Protein AF-A0A7X7E4D8-F1 (afdb_monomer_lite)

Secondary structure (DSSP, 8-state):
--------------------------EEEEEEPPSEE-SSS-EEEEEEEEE-TT-EEEE-TT-EEEEPTT-EEEESSEEEEE-BTTB-EEEEETT-TTT-TT-SS---TTSEEEEEE-TT-TT-EEESEEEESEEEEEEES-S--EEEEEEEES-SSEEEEETTEEEP--TTSEEEEE-------------------------------SHHHHHHHHHHHHHHHHHHHHHHHHHHHHHHHHIIIIIHHHHHHHHHHHS--SS-TTSS-HHHHHHHHHHHHHHHHHHHHHHHHHHHHHHHHHHTT--

pLDDT: mean 81.08, std 22.24, range [25.39, 98.69]

Foldseek 3Di:
DDDDDPDDDDDPPPPPVPPVPPPQDAAEDDEEDDQEAEQPHEHEDPAEYEPDQPHHHEYDFQHEYAYAAAYEYEYQAAYHDAYDPVGAYEDEHNQDCVNVVPRLWHAAACRYAEYEAEQNHAAHEHERYEQENHCEHYAYAHLRYWYWQYAYARHRPADYHYNNRGDDDDHGGGDTHHDDPDDDDDDDDDDDDDDDDDDDDDDDDDDDPPVVVVVVVVVVLVVLQVQLVCQQVVLLVQLVCLVPPQQVVLVVVLVVVVDDDPPCNDPDDPVNNVVSVVSNVVSVVSSVVSNVSNVRSVVSNVVSRND

Sequence (307 aa):
MRLRILCLVFFNIVVLATTGSTQHNFIELSGDLPSILTAESPYLVVGDIYVSPGSITTIEPGAVLLFTEFTGLHIQGTLYARGTPDKNIYFTSQYDPNVNPFSPVAPAPFDWNGIDVYDGAVGTEFLNCGIRYSVYGIRSQTEHIKIVSSIFSNNGRSDFNIKDVKREVEPDTPFSYNYSQNSVTSSLNTAPVVDSLKHSRSPELGKLNSSAEQNKRFKGVQILRYSGLLLGVGSGAFSIVTLTKAYKPAAEEFEKLSELDEVEMRTYSSQDWIDSRDRRNKALAKTLIGAASTVLGFASFSISFAF

Structure (mmCIF, N/CA/C/O backbone):
data_AF-A0A7X7E4D8-F1
#
_entry.id   AF-A0A7X7E4D8-F1
#
loop_
_atom_site.group_PDB
_atom_site.id
_atom_site.type_symbol
_atom_site.label_atom_id
_atom_site.label_alt_id
_atom_site.label_comp_id
_atom_site.label_asym_id
_atom_site.label_entity_id
_atom_site.label_seq_id
_atom_site.pdbx_PDB_ins_code
_atom_site.Cartn_x
_atom_site.Cartn_y
_atom_site.Cartn_z
_atom_site.occupancy
_atom_site.B_iso_or_equiv
_atom_site.auth_seq_id
_atom_site.auth_comp_id
_atom_site.auth_asym_id
_atom_site.auth_atom_id
_atom_site.pdbx_PDB_model_num
ATOM 1 N N . MET A 1 1 ? 42.957 32.421 59.800 1.00 42.78 1 MET A N 1
ATOM 2 C CA . MET A 1 1 ? 42.803 33.742 59.158 1.00 42.78 1 MET A CA 1
ATOM 3 C C . MET A 1 1 ? 42.386 33.522 57.711 1.00 42.78 1 MET A C 1
ATOM 5 O O . MET A 1 1 ? 43.232 33.200 56.899 1.00 42.78 1 MET A O 1
ATOM 9 N N . ARG A 1 2 ? 41.073 33.660 57.465 1.00 40.44 2 ARG A N 1
ATOM 10 C CA . ARG A 1 2 ? 40.430 34.161 56.232 1.00 40.44 2 ARG A CA 1
ATOM 11 C C . ARG A 1 2 ? 40.709 33.358 54.948 1.00 40.44 2 ARG A C 1
ATOM 13 O O . ARG A 1 2 ? 41.759 33.487 54.347 1.00 40.44 2 ARG A O 1
ATOM 20 N N . LEU A 1 3 ? 39.796 32.493 54.499 1.00 44.94 3 LEU A N 1
ATOM 21 C CA . LEU A 1 3 ? 38.536 32.875 53.831 1.00 44.94 3 LEU A CA 1
ATOM 22 C C . LEU A 1 3 ? 38.748 34.081 52.904 1.00 44.94 3 LEU A C 1
ATOM 24 O O . LEU A 1 3 ? 38.643 35.210 53.379 1.00 44.94 3 LEU A O 1
ATOM 28 N N . ARG A 1 4 ? 39.076 33.816 51.628 1.00 48.72 4 ARG A N 1
ATOM 29 C CA . ARG A 1 4 ? 38.836 34.654 50.430 1.00 48.72 4 ARG A CA 1
ATOM 30 C C . ARG A 1 4 ? 39.666 34.140 49.242 1.00 48.72 4 ARG A C 1
ATOM 32 O O . ARG A 1 4 ? 40.677 34.742 48.930 1.00 48.72 4 ARG A O 1
ATOM 39 N N . ILE A 1 5 ? 39.222 33.072 48.575 1.00 51.38 5 ILE A N 1
ATOM 40 C CA . ILE A 1 5 ? 39.186 33.009 47.097 1.00 51.38 5 ILE A CA 1
ATOM 41 C C . ILE A 1 5 ? 37.897 32.258 46.740 1.00 51.38 5 ILE A C 1
ATOM 43 O O . ILE A 1 5 ? 37.865 31.065 46.467 1.00 51.38 5 ILE A O 1
ATOM 47 N N . LEU A 1 6 ? 36.800 32.993 46.894 1.00 48.47 6 LEU A N 1
ATOM 48 C CA . LEU A 1 6 ? 35.494 32.729 46.318 1.00 48.47 6 LEU A CA 1
ATOM 49 C C . LEU A 1 6 ? 35.539 33.360 44.921 1.00 48.47 6 LEU A C 1
ATOM 51 O O . LEU A 1 6 ? 35.547 34.583 44.850 1.00 48.47 6 LEU A O 1
ATOM 55 N N . CYS A 1 7 ? 35.678 32.557 43.865 1.00 45.03 7 CYS A N 1
ATOM 56 C CA . CYS A 1 7 ? 35.286 32.843 42.474 1.00 45.03 7 CYS A CA 1
ATOM 57 C C . CYS A 1 7 ? 35.825 31.724 41.570 1.00 45.03 7 CYS A C 1
ATOM 59 O O . CYS A 1 7 ? 37.002 31.399 41.675 1.00 45.03 7 CYS A O 1
ATOM 61 N N . LEU A 1 8 ? 34.979 31.208 40.667 1.00 41.03 8 LEU A N 1
ATOM 62 C CA . LEU A 1 8 ? 35.121 30.009 39.813 1.00 41.03 8 LEU A CA 1
ATOM 63 C C . LEU A 1 8 ? 34.607 28.722 40.495 1.00 41.03 8 LEU A C 1
ATOM 65 O O . LEU A 1 8 ? 35.369 27.809 40.776 1.00 41.03 8 LEU A O 1
ATOM 69 N N . VAL A 1 9 ? 33.339 28.572 40.899 1.00 48.62 9 VAL A N 1
ATOM 70 C CA . VAL A 1 9 ? 32.100 28.751 40.111 1.00 48.62 9 VAL A CA 1
ATOM 71 C C . VAL A 1 9 ? 32.308 28.416 38.638 1.00 48.62 9 VAL A C 1
ATOM 73 O O . VAL A 1 9 ? 32.539 29.298 37.830 1.00 48.62 9 VAL A O 1
ATOM 76 N N . PHE A 1 10 ? 32.305 27.122 38.350 1.00 44.91 10 PHE A N 1
ATOM 77 C CA . PHE A 1 10 ? 31.749 26.431 37.181 1.00 44.91 10 PHE A CA 1
ATOM 78 C C . PHE A 1 10 ? 32.257 24.997 37.374 1.00 44.91 10 PHE A C 1
ATOM 80 O O . PHE A 1 10 ? 33.286 24.575 36.858 1.00 44.91 10 PHE A O 1
ATOM 87 N N . PHE A 1 11 ? 31.697 24.264 38.341 1.00 47.66 11 PHE A N 1
ATOM 88 C CA . PHE A 1 11 ? 30.580 23.384 38.000 1.00 47.66 11 PHE A CA 1
ATOM 89 C C . PHE A 1 11 ? 30.829 22.823 36.598 1.00 47.66 11 PHE A C 1
ATOM 91 O O . PHE A 1 11 ? 30.194 23.222 35.627 1.00 47.66 11 PHE A O 1
ATOM 98 N N . ASN A 1 12 ? 31.843 21.957 36.502 1.00 38.28 12 ASN A N 1
ATOM 99 C CA . ASN A 1 12 ? 32.038 21.049 35.380 1.00 38.28 12 ASN A CA 1
ATOM 100 C C . ASN A 1 12 ? 30.896 20.025 35.432 1.00 38.28 12 ASN A C 1
ATOM 102 O O . ASN A 1 12 ? 31.086 18.828 35.616 1.00 38.28 12 ASN A O 1
ATOM 106 N N . ILE A 1 13 ? 29.673 20.534 35.303 1.00 53.50 13 ILE A N 1
ATOM 107 C CA . ILE A 1 13 ? 28.608 19.821 34.653 1.00 53.50 13 ILE A CA 1
ATOM 108 C C . ILE A 1 13 ? 29.036 19.780 33.191 1.00 53.50 13 ILE A C 1
ATOM 110 O O . ILE A 1 13 ? 28.759 20.654 32.375 1.00 53.50 13 ILE A O 1
ATOM 114 N N . VAL A 1 14 ? 29.772 18.724 32.873 1.00 47.75 14 VAL A N 1
ATOM 115 C CA . VAL A 1 14 ? 29.598 18.082 31.585 1.00 47.75 14 VAL A CA 1
ATOM 116 C C . VAL A 1 14 ? 28.184 17.499 31.657 1.00 47.75 14 VAL A C 1
ATOM 118 O O . VAL A 1 14 ? 27.996 16.349 32.045 1.00 47.75 14 VAL A O 1
ATOM 121 N N . VAL A 1 15 ? 27.162 18.313 31.341 1.00 48.31 15 VAL A N 1
ATOM 122 C CA . VAL A 1 15 ? 25.945 17.760 30.738 1.00 48.31 15 VAL A CA 1
ATOM 123 C C . VAL A 1 15 ? 26.449 17.264 29.394 1.00 48.31 15 VAL A C 1
ATOM 125 O O . VAL A 1 15 ? 26.434 17.979 28.395 1.00 48.31 15 VAL A O 1
ATOM 128 N N . LEU A 1 16 ? 26.968 16.037 29.381 1.00 45.25 16 LEU A N 1
ATOM 129 C CA . LEU A 1 16 ? 26.847 15.236 28.190 1.00 45.25 16 LEU A CA 1
ATOM 130 C C . LEU A 1 16 ? 25.341 15.094 28.067 1.00 45.25 16 LEU A C 1
ATOM 132 O O . LEU A 1 16 ? 24.710 14.397 28.861 1.00 45.25 16 LEU A O 1
ATOM 136 N N . ALA A 1 17 ? 24.758 15.887 27.173 1.00 44.34 17 ALA A N 1
ATOM 137 C CA . ALA A 1 17 ? 23.413 15.655 26.723 1.00 44.34 17 ALA A CA 1
ATOM 138 C C . ALA A 1 17 ? 23.461 14.244 26.148 1.00 44.34 17 ALA A C 1
ATOM 140 O O . ALA A 1 17 ? 23.833 14.034 24.997 1.00 44.34 17 ALA A O 1
ATOM 141 N N . THR A 1 18 ? 23.140 13.257 26.982 1.00 42.78 18 THR A N 1
ATOM 142 C CA . THR A 1 18 ? 22.506 12.054 26.503 1.00 42.78 18 THR A CA 1
ATOM 143 C C . THR A 1 18 ? 21.246 12.592 25.852 1.00 42.78 18 THR A C 1
ATOM 145 O O . THR A 1 18 ? 20.223 12.799 26.505 1.00 42.78 18 THR A O 1
ATOM 148 N N . THR A 1 19 ? 21.336 12.905 24.560 1.00 47.88 19 THR A N 1
ATOM 149 C CA . THR A 1 19 ? 20.222 12.659 23.670 1.00 47.88 19 THR A CA 1
ATOM 150 C C . THR A 1 19 ? 19.895 11.205 23.949 1.00 47.88 19 THR A C 1
ATOM 152 O O . THR A 1 19 ? 20.538 10.297 23.422 1.00 47.88 19 THR A O 1
ATOM 155 N N . GLY A 1 20 ? 18.985 10.968 24.895 1.00 41.12 20 GLY A N 1
ATOM 156 C CA . GLY A 1 20 ? 18.231 9.745 24.862 1.00 41.12 20 GLY A CA 1
ATOM 157 C C . GLY A 1 20 ? 17.643 9.795 23.472 1.00 41.12 20 GLY A C 1
ATOM 158 O O . GLY A 1 20 ? 16.802 10.646 23.193 1.00 41.12 20 GLY A O 1
ATOM 159 N N . SER A 1 21 ? 18.178 8.990 22.558 1.00 44.50 21 SER A N 1
ATOM 160 C CA . SER A 1 21 ? 17.371 8.567 21.438 1.00 44.50 21 SER A CA 1
ATOM 161 C C . SER A 1 21 ? 16.124 8.034 22.123 1.00 44.50 21 SER A C 1
ATOM 163 O O . SER A 1 21 ? 16.209 7.033 22.840 1.00 44.50 21 SER A O 1
ATOM 165 N N . THR A 1 22 ? 15.011 8.758 22.041 1.00 46.19 22 THR A N 1
ATOM 166 C CA . THR A 1 22 ? 13.708 8.163 22.277 1.00 46.19 22 THR A CA 1
ATOM 167 C C . THR A 1 22 ? 13.656 7.027 21.278 1.00 46.19 22 THR A C 1
ATOM 169 O O . THR A 1 22 ? 13.413 7.253 20.096 1.00 46.19 22 THR A O 1
ATOM 172 N N . GLN A 1 23 ? 14.057 5.831 21.720 1.00 48.78 23 GLN A N 1
ATOM 173 C CA . GLN A 1 23 ? 13.969 4.635 20.917 1.00 48.78 23 GLN A CA 1
ATOM 174 C C . GLN A 1 23 ? 12.473 4.460 20.742 1.00 48.78 23 GLN A C 1
ATOM 176 O O . GLN A 1 23 ? 11.758 4.110 21.679 1.00 48.78 23 GLN A O 1
ATOM 181 N N . HIS A 1 24 ? 11.989 4.879 19.583 1.00 62.25 24 HIS A N 1
ATOM 182 C CA . HIS A 1 24 ? 10.599 4.742 19.244 1.00 62.25 24 HIS A CA 1
ATOM 183 C C . HIS A 1 24 ? 10.384 3.250 19.045 1.00 62.25 24 HIS A C 1
ATOM 185 O O . HIS A 1 24 ? 10.808 2.679 18.042 1.00 62.25 24 HIS A O 1
ATOM 191 N N . ASN A 1 25 ? 9.891 2.603 20.095 1.00 82.38 25 ASN A N 1
ATOM 192 C CA . ASN A 1 25 ? 9.762 1.165 20.104 1.00 82.38 25 ASN A CA 1
ATOM 193 C C . ASN A 1 25 ? 8.529 0.826 19.275 1.00 82.38 25 ASN A C 1
ATOM 195 O O . ASN A 1 25 ? 7.401 1.076 19.697 1.00 82.38 25 ASN A O 1
ATOM 199 N N . PHE A 1 26 ? 8.761 0.336 18.066 1.00 90.12 26 PHE A N 1
ATOM 200 C CA . PHE A 1 26 ? 7.697 -0.207 17.245 1.00 90.12 26 PHE A CA 1
ATOM 201 C C . PHE A 1 26 ? 7.382 -1.621 17.712 1.00 90.12 26 PHE A C 1
ATOM 203 O O . PHE A 1 26 ? 8.280 -2.376 18.088 1.00 90.12 26 PHE A O 1
ATOM 210 N N . ILE A 1 27 ? 6.108 -1.991 17.653 1.00 95.00 27 ILE A N 1
ATOM 211 C CA . ILE A 1 27 ? 5.716 -3.392 17.784 1.00 95.00 27 ILE A CA 1
ATOM 212 C C . ILE A 1 27 ? 5.730 -3.987 16.378 1.00 95.00 27 ILE A C 1
ATOM 214 O O . ILE A 1 27 ? 4.945 -3.573 15.524 1.00 95.00 27 ILE A O 1
ATOM 218 N N . GLU A 1 28 ? 6.639 -4.924 16.125 1.00 96.31 28 GLU A N 1
ATOM 219 C CA . GLU A 1 28 ? 6.714 -5.594 14.828 1.00 96.31 28 GLU A CA 1
ATOM 220 C C . GLU A 1 28 ? 5.517 -6.532 14.626 1.00 96.31 28 GLU A C 1
ATOM 222 O O . GLU A 1 28 ? 5.161 -7.307 15.516 1.00 96.31 28 GLU A O 1
ATOM 227 N N . LEU A 1 29 ? 4.900 -6.463 13.446 1.00 97.25 29 LEU A N 1
ATOM 228 C CA . LEU A 1 29 ? 3.812 -7.342 13.027 1.00 97.25 29 LEU A CA 1
ATOM 229 C C . LEU A 1 29 ? 4.190 -8.098 11.752 1.00 97.25 29 LEU A C 1
ATOM 231 O O . LEU A 1 29 ? 4.725 -7.528 10.800 1.00 97.25 29 LEU A O 1
ATOM 235 N N . SER A 1 30 ? 3.858 -9.385 11.737 1.00 97.75 30 SER A N 1
ATOM 236 C CA . SER A 1 30 ? 3.902 -10.260 10.568 1.00 97.75 30 SER A CA 1
ATOM 237 C C . SER A 1 30 ? 3.033 -11.490 10.842 1.00 97.75 30 SER A C 1
ATOM 239 O O . SER A 1 30 ? 2.938 -11.933 11.987 1.00 97.75 30 SER A O 1
ATOM 241 N N . GLY A 1 31 ? 2.404 -12.049 9.808 1.00 97.94 31 GLY A N 1
ATOM 242 C CA . GLY A 1 31 ? 1.533 -13.214 9.937 1.00 97.94 31 GLY A CA 1
ATOM 243 C C . GLY A 1 31 ? 0.140 -12.858 10.458 1.00 97.94 31 GLY A C 1
ATOM 244 O O . GLY A 1 31 ? -0.403 -11.797 10.151 1.00 97.94 31 GLY A O 1
ATOM 245 N N . ASP A 1 32 ? -0.476 -13.766 11.208 1.00 98.00 32 ASP A N 1
ATOM 246 C CA . ASP A 1 32 ? -1.840 -13.571 11.697 1.00 98.00 32 ASP A CA 1
ATOM 247 C C . ASP A 1 32 ? -1.931 -12.437 12.724 1.00 98.00 32 ASP A C 1
ATOM 249 O O . ASP A 1 32 ? -1.190 -12.388 13.708 1.00 98.00 32 ASP A O 1
ATOM 253 N N . LEU A 1 33 ? -2.884 -11.531 12.510 1.00 97.62 33 LEU A N 1
ATOM 254 C CA . LEU A 1 33 ? -3.156 -10.442 13.433 1.00 97.62 33 LEU A CA 1
ATOM 255 C C . LEU A 1 33 ? -3.823 -10.951 14.718 1.00 97.62 33 LEU A C 1
ATOM 257 O O . LEU A 1 33 ? -4.682 -11.838 14.672 1.00 97.62 33 LEU A O 1
ATOM 261 N N . PRO A 1 34 ? -3.507 -10.339 15.874 1.00 96.69 34 PRO A N 1
ATOM 262 C CA . PRO A 1 34 ? -4.240 -10.591 17.104 1.00 96.69 34 PRO A CA 1
ATOM 263 C C . PRO A 1 34 ? -5.688 -10.088 16.995 1.00 96.69 34 PRO A C 1
ATOM 265 O O . PRO A 1 34 ? -6.056 -9.327 16.096 1.00 96.69 34 PRO A O 1
ATOM 268 N N . SER A 1 35 ? -6.529 -10.470 17.958 1.00 97.19 35 SER A N 1
ATOM 269 C CA . SER A 1 35 ? -7.925 -10.016 17.997 1.00 97.19 35 SER A CA 1
ATOM 270 C C . SER A 1 35 ? -8.071 -8.510 18.237 1.00 97.19 35 SER A C 1
ATOM 272 O O . SER A 1 35 ? -9.089 -7.934 17.857 1.00 97.19 35 SER A O 1
ATOM 274 N N . ILE A 1 36 ? -7.087 -7.868 18.875 1.00 97.19 36 ILE A N 1
ATOM 275 C CA . ILE A 1 36 ? -7.109 -6.437 19.199 1.00 97.19 36 ILE A CA 1
ATOM 276 C C . ILE A 1 36 ? -5.733 -5.827 18.913 1.00 97.19 36 ILE A C 1
ATOM 278 O O . ILE A 1 36 ? -4.718 -6.368 19.350 1.00 97.19 36 ILE A O 1
ATOM 282 N N . LEU A 1 37 ? -5.720 -4.692 18.213 1.00 97.00 37 LEU A N 1
ATOM 283 C CA . LEU A 1 37 ? -4.571 -3.795 18.073 1.00 97.00 37 LEU A CA 1
ATOM 284 C C . LEU A 1 37 ? -4.897 -2.469 18.768 1.00 97.00 37 LEU A C 1
ATOM 286 O O . LEU A 1 37 ? -5.902 -1.833 18.441 1.00 97.00 37 LEU A O 1
ATOM 290 N N . THR A 1 38 ? -4.064 -2.075 19.728 1.00 96.38 38 THR A N 1
ATOM 291 C CA . THR A 1 38 ? -4.267 -0.893 20.574 1.00 96.38 38 THR A CA 1
ATOM 292 C C . THR A 1 38 ? -3.572 0.339 19.995 1.00 96.38 38 THR A C 1
ATOM 294 O O . THR A 1 38 ? -2.752 0.250 19.087 1.00 96.38 38 THR A O 1
ATOM 297 N N . ALA A 1 39 ? -3.884 1.522 20.521 1.00 94.50 39 ALA A N 1
ATOM 298 C CA . ALA A 1 39 ? -3.215 2.770 20.135 1.00 94.50 39 ALA A CA 1
ATOM 299 C C . ALA A 1 39 ? -2.016 3.134 21.042 1.00 94.50 39 ALA A C 1
ATOM 301 O O . ALA A 1 39 ? -1.575 4.283 21.046 1.00 94.50 39 ALA A O 1
ATOM 302 N N . GLU A 1 40 ? -1.511 2.191 21.848 1.00 91.44 40 GLU A N 1
ATOM 303 C CA . GLU A 1 40 ? -0.434 2.449 22.821 1.00 91.44 40 GLU A CA 1
ATOM 304 C C . GLU A 1 40 ? 0.930 2.655 22.161 1.00 91.44 40 GLU A C 1
ATOM 306 O O . GLU A 1 40 ? 1.779 3.385 22.675 1.00 91.44 40 GLU A O 1
ATOM 311 N N . SER A 1 41 ? 1.169 1.987 21.036 1.00 92.38 41 SER A N 1
ATOM 312 C CA . SER A 1 41 ? 2.410 2.091 20.277 1.00 92.38 41 SER A CA 1
ATOM 313 C C . SER A 1 41 ? 2.136 1.852 18.793 1.00 92.38 41 SER A C 1
ATOM 315 O O . SER A 1 41 ? 1.228 1.094 18.451 1.00 92.38 41 SER A O 1
ATOM 317 N N . PRO A 1 42 ? 2.897 2.494 17.897 1.00 94.81 42 PRO A N 1
ATOM 318 C CA . PRO A 1 42 ? 2.779 2.248 16.471 1.00 94.81 42 PRO A CA 1
ATOM 319 C C . PRO A 1 42 ? 3.320 0.865 16.116 1.00 94.81 42 PRO A C 1
ATOM 321 O O . PRO A 1 42 ? 4.324 0.398 16.664 1.00 94.81 42 PRO A O 1
ATOM 324 N N . TYR A 1 43 ? 2.661 0.233 15.155 1.00 97.31 43 TYR A N 1
ATOM 325 C CA . TYR A 1 43 ? 3.020 -1.083 14.658 1.00 97.31 43 TYR A CA 1
ATOM 326 C C . TYR A 1 43 ? 3.868 -0.959 13.398 1.00 97.31 43 TYR A C 1
ATOM 328 O O . TYR A 1 43 ? 3.473 -0.259 12.467 1.00 97.31 43 TYR A O 1
ATOM 336 N N . LEU A 1 44 ? 5.003 -1.654 13.355 1.00 97.31 44 LEU A N 1
ATOM 337 C CA . LEU A 1 44 ? 5.823 -1.782 12.153 1.00 97.31 44 LEU A CA 1
ATOM 338 C C . LEU A 1 44 ? 5.519 -3.125 11.490 1.00 97.31 44 LEU A C 1
ATOM 340 O O . LEU A 1 44 ? 5.826 -4.184 12.026 1.00 97.31 44 LEU A O 1
ATOM 344 N N . VAL A 1 45 ? 4.893 -3.088 10.325 1.00 98.25 45 VAL A N 1
ATOM 345 C CA . VAL A 1 45 ? 4.531 -4.273 9.554 1.00 98.25 45 VAL A CA 1
ATOM 346 C C . VAL A 1 45 ? 5.724 -4.654 8.684 1.00 98.25 45 VAL A C 1
ATOM 348 O O . VAL A 1 45 ? 5.962 -4.020 7.661 1.00 98.25 45 VAL A O 1
ATOM 351 N N . VAL A 1 46 ? 6.484 -5.658 9.127 1.00 97.62 46 VAL A N 1
ATOM 352 C CA . VAL A 1 46 ? 7.743 -6.119 8.498 1.00 97.62 46 VAL A CA 1
ATOM 353 C C . VAL A 1 46 ? 7.544 -7.293 7.532 1.00 97.62 46 VAL A C 1
ATOM 355 O O . VAL A 1 46 ? 8.463 -7.699 6.825 1.00 97.62 46 VAL A O 1
ATOM 358 N N . GLY A 1 47 ? 6.337 -7.849 7.503 1.00 97.44 47 GLY A N 1
ATOM 359 C CA . GLY A 1 47 ? 5.892 -8.872 6.566 1.00 97.44 47 GLY A CA 1
ATOM 360 C C . GLY A 1 47 ? 4.379 -8.793 6.407 1.00 97.44 47 GLY A C 1
ATOM 361 O O . GLY A 1 47 ? 3.718 -8.095 7.173 1.00 97.44 47 GLY A O 1
ATOM 362 N N . ASP A 1 48 ? 3.822 -9.518 5.441 1.00 98.31 48 ASP A N 1
ATOM 363 C CA . ASP A 1 48 ? 2.373 -9.527 5.237 1.00 98.31 48 ASP A CA 1
ATOM 364 C C . ASP A 1 48 ? 1.624 -9.922 6.513 1.00 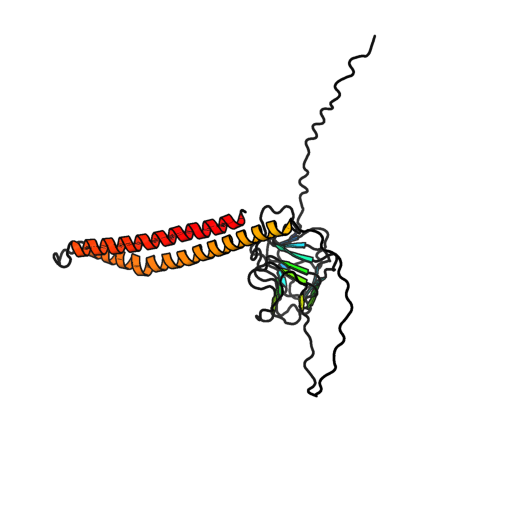98.31 48 ASP A C 1
ATOM 366 O O . ASP A 1 48 ? 2.038 -10.831 7.243 1.00 98.31 48 ASP A O 1
ATOM 370 N N . ILE A 1 49 ? 0.516 -9.228 6.764 1.00 98.62 49 ILE A N 1
ATOM 371 C CA . ILE A 1 49 ? -0.352 -9.454 7.919 1.00 98.62 49 ILE A CA 1
ATOM 372 C C . ILE A 1 49 ? -1.736 -9.916 7.482 1.00 98.62 49 ILE A C 1
ATOM 374 O O . ILE A 1 49 ? -2.272 -9.463 6.467 1.00 98.62 49 ILE A O 1
ATOM 378 N N . TYR A 1 50 ? -2.326 -10.811 8.271 1.00 98.31 50 TYR A N 1
ATOM 379 C CA . TYR A 1 50 ? -3.525 -11.545 7.890 1.00 98.31 50 TYR A CA 1
ATOM 380 C C . TYR A 1 50 ? -4.606 -11.438 8.962 1.00 98.31 50 TYR A C 1
ATOM 382 O O . TYR A 1 50 ? -4.375 -11.728 10.132 1.00 98.31 50 TYR A O 1
ATOM 390 N N . VAL A 1 51 ? -5.825 -11.082 8.563 1.00 98.06 51 VAL A N 1
ATOM 391 C CA . VAL A 1 51 ? -7.019 -11.404 9.353 1.00 98.06 51 VAL A CA 1
ATOM 392 C C . VAL A 1 51 ? -7.512 -12.747 8.848 1.00 98.06 51 VAL A C 1
ATOM 394 O O . VAL A 1 51 ? -8.203 -12.808 7.830 1.00 98.06 51 VAL A O 1
ATOM 397 N N . SER A 1 52 ? -7.100 -13.815 9.527 1.00 96.50 52 SER A N 1
ATOM 398 C CA . SER A 1 52 ? -7.388 -15.193 9.124 1.00 96.50 52 SER A CA 1
ATOM 399 C C . SER A 1 52 ? -8.896 -15.496 9.014 1.00 96.50 52 SER A C 1
ATOM 401 O O . SER A 1 52 ? -9.709 -14.852 9.687 1.00 96.50 52 SER A O 1
ATOM 403 N N . PRO A 1 53 ? -9.307 -16.481 8.191 1.00 95.56 53 PRO A N 1
ATOM 404 C CA . PRO A 1 53 ? -10.711 -16.858 8.041 1.00 95.56 53 PRO A CA 1
ATOM 405 C C . PRO A 1 53 ? -11.358 -17.228 9.383 1.00 95.56 53 PRO A C 1
ATOM 407 O O . PRO A 1 53 ? -10.808 -18.008 10.155 1.00 95.56 53 PRO A O 1
ATOM 410 N N . GLY A 1 54 ? -12.544 -16.680 9.658 1.00 92.88 54 GLY A N 1
ATOM 411 C CA . GLY A 1 54 ? -13.270 -16.904 10.917 1.00 92.88 54 GLY A CA 1
ATOM 412 C C . GLY A 1 54 ? -12.742 -16.111 12.120 1.00 92.88 54 GLY A C 1
ATOM 413 O O . GLY A 1 54 ? -13.412 -16.072 13.152 1.00 92.88 54 GLY A O 1
ATOM 414 N N . SER A 1 55 ? -11.596 -15.441 11.989 1.00 95.69 55 SER A N 1
ATOM 415 C CA . SER A 1 55 ? -11.072 -14.532 13.007 1.00 95.69 55 SER A CA 1
ATOM 416 C C . SER A 1 55 ? -11.695 -13.145 12.885 1.00 95.69 55 SER A C 1
ATOM 418 O O . SER A 1 55 ? -12.075 -12.691 11.802 1.00 95.69 55 SER A O 1
ATOM 420 N N . ILE A 1 56 ? -11.765 -12.454 14.021 1.00 97.62 56 ILE A N 1
ATOM 421 C CA . ILE A 1 56 ? -12.176 -11.056 14.104 1.00 97.62 56 ILE A CA 1
ATOM 422 C C . ILE A 1 56 ? -11.020 -10.265 14.704 1.00 97.62 56 ILE A C 1
ATOM 424 O O . ILE A 1 56 ? -10.576 -10.569 15.813 1.00 97.62 56 ILE A O 1
ATOM 428 N N . THR A 1 57 ? -10.580 -9.230 13.995 1.00 98.25 57 THR A N 1
ATOM 429 C CA . THR A 1 57 ? -9.577 -8.279 14.482 1.00 98.25 57 THR A CA 1
ATOM 430 C C . THR A 1 57 ? -10.216 -6.906 14.629 1.00 98.25 57 THR A C 1
ATOM 432 O O . THR A 1 57 ? -10.878 -6.412 13.719 1.00 98.25 57 THR A O 1
ATOM 435 N N . THR A 1 58 ? -10.021 -6.272 15.781 1.00 98.38 58 THR A N 1
ATOM 436 C CA . THR A 1 58 ? -10.440 -4.893 16.040 1.00 98.38 58 THR A CA 1
ATOM 437 C C . THR A 1 58 ? -9.213 -4.007 16.178 1.00 98.38 58 THR A C 1
ATOM 439 O O . THR A 1 58 ? -8.307 -4.318 16.943 1.00 98.38 58 THR A O 1
ATOM 442 N N . ILE A 1 59 ? -9.197 -2.893 15.455 1.00 98.38 59 ILE A N 1
ATOM 443 C CA . ILE A 1 59 ? -8.156 -1.873 15.559 1.00 98.38 59 ILE A CA 1
ATOM 444 C C . ILE A 1 59 ? -8.759 -0.670 16.271 1.00 98.38 59 ILE A C 1
ATOM 446 O O . ILE A 1 59 ? -9.779 -0.123 15.836 1.00 98.38 59 ILE A O 1
ATOM 450 N N . GLU A 1 60 ? -8.152 -0.299 17.392 1.00 97.94 60 GLU A N 1
ATOM 451 C CA . GLU A 1 60 ? -8.628 0.783 18.242 1.00 97.94 60 GLU A CA 1
ATOM 452 C C . GLU A 1 60 ? -8.381 2.172 17.625 1.00 97.94 60 GLU A C 1
ATOM 454 O O . GLU A 1 60 ? -7.431 2.362 16.858 1.00 97.94 60 GLU A O 1
ATOM 459 N N . PRO A 1 61 ? -9.209 3.179 17.972 1.00 98.19 61 PRO A N 1
ATOM 460 C CA . PRO A 1 61 ? -9.015 4.545 17.503 1.00 98.19 61 PRO A CA 1
ATOM 461 C C . PRO A 1 61 ? -7.623 5.093 17.831 1.00 98.19 61 PRO A C 1
ATOM 463 O O . PRO A 1 61 ? -7.202 5.093 18.988 1.00 98.19 61 PRO A O 1
ATOM 466 N N . GLY A 1 62 ? -6.949 5.651 16.824 1.00 97.00 62 GLY A N 1
ATOM 467 C CA . GLY A 1 62 ? -5.613 6.236 16.963 1.00 97.00 62 GLY A CA 1
ATOM 468 C C . GLY A 1 62 ? -4.459 5.261 16.732 1.00 97.00 62 GLY A C 1
ATOM 469 O O . GLY A 1 62 ? -3.308 5.688 16.795 1.00 97.00 62 GLY A O 1
ATOM 470 N N . ALA A 1 63 ? -4.732 3.984 16.454 1.00 97.69 63 ALA A N 1
ATOM 471 C CA . ALA A 1 63 ? -3.688 3.043 16.071 1.00 97.69 63 ALA A CA 1
ATOM 472 C C . ALA A 1 63 ? -3.022 3.450 14.743 1.00 97.69 63 ALA A C 1
ATOM 474 O O . ALA A 1 63 ? -3.664 3.973 13.824 1.00 97.69 63 ALA A O 1
ATOM 475 N N . VAL A 1 64 ? -1.724 3.174 14.641 1.00 97.62 64 VAL A N 1
ATOM 476 C CA . VAL A 1 64 ? -0.902 3.480 13.467 1.00 97.62 64 VAL A CA 1
ATOM 477 C C . VAL A 1 64 ? -0.200 2.207 13.022 1.00 97.62 64 VAL A C 1
ATOM 479 O O . VAL A 1 64 ? 0.541 1.608 13.799 1.00 97.62 64 VAL A O 1
ATOM 482 N N . LEU A 1 65 ? -0.429 1.811 11.774 1.00 98.31 65 LEU A N 1
ATOM 483 C CA . LEU A 1 65 ? 0.241 0.698 11.117 1.00 98.31 65 LEU A CA 1
ATOM 484 C C . LEU A 1 65 ? 1.151 1.257 10.021 1.00 98.31 65 LEU A C 1
ATOM 486 O O . LEU A 1 65 ? 0.690 1.897 9.072 1.00 98.31 65 LEU A O 1
ATOM 490 N N . LEU A 1 66 ? 2.447 1.019 10.194 1.00 97.81 66 LEU A N 1
ATOM 491 C CA . LEU A 1 66 ? 3.533 1.461 9.334 1.00 97.81 66 LEU A CA 1
ATOM 492 C C . LEU A 1 66 ? 4.030 0.278 8.512 1.00 97.81 66 LEU A C 1
ATOM 494 O O . LEU A 1 66 ? 4.626 -0.642 9.059 1.00 97.81 66 LEU A O 1
ATOM 498 N N . PHE A 1 67 ? 3.789 0.297 7.210 1.00 98.38 67 PHE A N 1
ATOM 499 C CA . PHE A 1 67 ? 4.144 -0.799 6.317 1.00 98.38 67 PHE A CA 1
ATOM 500 C C . PHE A 1 67 ? 5.545 -0.612 5.739 1.00 98.38 67 PHE A C 1
ATOM 502 O O . PHE A 1 67 ? 5.884 0.474 5.257 1.00 98.38 67 PHE A O 1
ATOM 509 N N . THR A 1 68 ? 6.358 -1.670 5.790 1.00 97.38 68 THR A N 1
ATOM 510 C CA . THR A 1 68 ? 7.620 -1.730 5.047 1.00 97.38 68 THR A CA 1
ATOM 511 C C . THR A 1 68 ?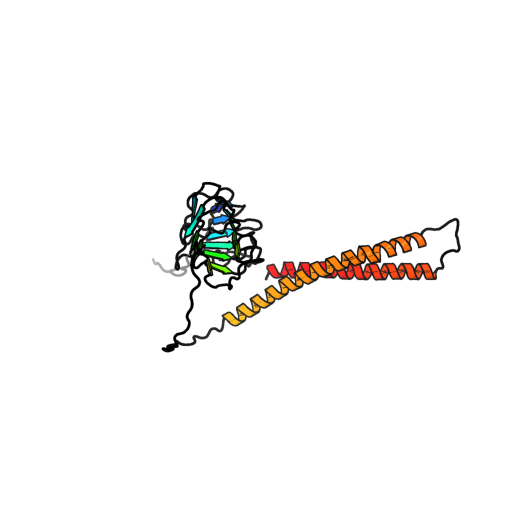 7.374 -2.099 3.585 1.00 97.38 68 THR A C 1
ATOM 513 O O . THR A 1 68 ? 6.281 -2.515 3.191 1.00 97.38 68 THR A O 1
ATOM 516 N N . GLU A 1 69 ? 8.419 -1.988 2.772 1.00 95.00 69 GLU A N 1
ATOM 517 C CA . GLU A 1 69 ? 8.391 -2.375 1.363 1.00 95.00 69 GLU A CA 1
ATOM 518 C C . GLU A 1 69 ? 7.886 -3.811 1.176 1.00 95.00 69 GLU A C 1
ATOM 520 O O . GLU A 1 69 ? 8.186 -4.699 1.975 1.00 95.00 69 GLU A O 1
ATOM 525 N N . PHE A 1 70 ? 7.127 -4.033 0.101 1.00 94.31 70 PHE A N 1
ATOM 526 C CA . PHE A 1 70 ? 6.576 -5.339 -0.283 1.00 94.31 70 PHE A CA 1
ATOM 527 C C . PHE A 1 70 ? 5.629 -5.997 0.732 1.00 94.31 70 PHE A C 1
ATOM 529 O O . PHE A 1 70 ? 5.312 -7.171 0.559 1.00 94.31 70 PHE A O 1
ATOM 536 N N . THR A 1 71 ? 5.127 -5.261 1.726 1.00 98.38 71 THR A N 1
ATOM 537 C CA . THR A 1 71 ? 4.140 -5.770 2.695 1.00 98.38 71 THR A CA 1
ATOM 538 C C . THR A 1 71 ? 2.723 -5.297 2.387 1.00 98.38 71 THR A C 1
ATOM 540 O O . THR A 1 71 ? 2.518 -4.250 1.768 1.00 98.38 71 THR A O 1
ATOM 543 N N . GLY A 1 72 ? 1.724 -6.063 2.816 1.00 98.12 72 GLY A N 1
ATOM 544 C CA . GLY A 1 72 ? 0.310 -5.719 2.702 1.00 98.12 72 GLY A CA 1
ATOM 545 C C . GLY A 1 72 ? -0.549 -6.285 3.830 1.00 98.12 72 GLY A C 1
ATOM 546 O O . GLY A 1 72 ? -0.095 -7.051 4.682 1.00 98.12 72 GLY A O 1
ATOM 547 N N . LEU A 1 73 ? -1.820 -5.881 3.828 1.00 98.69 73 LEU A N 1
ATOM 548 C CA . LEU A 1 73 ? -2.841 -6.385 4.744 1.00 98.69 73 LEU A CA 1
ATOM 549 C C . LEU A 1 73 ? -3.854 -7.237 3.981 1.00 98.69 73 LEU A C 1
ATOM 551 O O . LEU A 1 73 ? -4.563 -6.739 3.108 1.00 98.69 73 LEU A O 1
ATOM 555 N N . HIS A 1 74 ? -3.956 -8.506 4.358 1.00 98.44 74 HIS A N 1
ATOM 556 C CA . HIS A 1 74 ? -4.854 -9.485 3.760 1.00 98.44 74 HIS A CA 1
ATOM 557 C C . HIS A 1 74 ? -5.997 -9.826 4.716 1.00 98.44 74 HIS A C 1
ATOM 559 O O . HIS A 1 74 ? -5.797 -10.410 5.778 1.00 98.44 74 HIS A O 1
ATOM 565 N N . ILE A 1 75 ? -7.223 -9.480 4.340 1.00 98.50 75 ILE A N 1
ATOM 566 C CA . ILE A 1 75 ? -8.400 -9.637 5.196 1.00 98.50 75 ILE A CA 1
ATOM 567 C C . ILE A 1 75 ? -9.264 -10.760 4.635 1.00 98.50 75 ILE A C 1
ATOM 569 O O . ILE A 1 75 ? -9.912 -10.592 3.603 1.00 98.50 75 ILE A O 1
ATOM 573 N N . GLN A 1 76 ? -9.249 -11.911 5.307 1.00 96.81 76 GLN A N 1
ATOM 574 C CA . GLN A 1 76 ? -10.026 -13.104 4.955 1.00 96.81 76 GLN A CA 1
ATOM 575 C C . GLN A 1 76 ? -11.144 -13.399 5.974 1.00 96.81 76 GLN A C 1
ATOM 577 O O . GLN A 1 76 ? -12.141 -14.024 5.617 1.00 96.81 76 GLN A O 1
ATOM 582 N N . GLY A 1 77 ? -10.985 -12.946 7.223 1.00 96.00 77 GLY A N 1
ATOM 583 C CA . GLY A 1 77 ? -12.019 -12.861 8.260 1.00 96.00 77 GLY A CA 1
ATOM 584 C C . GLY A 1 77 ? -12.645 -11.465 8.343 1.00 96.00 77 GLY A C 1
ATOM 585 O O . GLY A 1 77 ? -12.775 -10.782 7.333 1.00 96.00 77 GLY A O 1
ATOM 586 N N . THR A 1 78 ? -13.015 -11.000 9.537 1.00 97.25 78 THR A N 1
ATOM 587 C CA . THR A 1 78 ? -13.662 -9.685 9.712 1.00 97.25 78 THR A CA 1
ATOM 588 C C . THR A 1 78 ? -12.728 -8.691 10.398 1.00 97.25 78 THR A C 1
ATOM 590 O O . THR A 1 78 ? -12.236 -8.944 11.498 1.00 97.25 78 THR A O 1
ATOM 593 N N . LEU A 1 79 ? -12.513 -7.530 9.772 1.00 98.31 79 LEU A N 1
ATOM 594 C CA . LEU A 1 79 ? -11.743 -6.431 10.357 1.00 98.31 79 LEU A CA 1
ATOM 595 C C . LEU A 1 79 ? -12.658 -5.277 10.783 1.00 98.31 79 LEU A C 1
ATOM 597 O O . LEU A 1 79 ? -13.437 -4.765 9.982 1.00 98.31 79 LEU A O 1
ATOM 601 N N . TYR A 1 80 ? -12.498 -4.813 12.019 1.00 98.31 80 TYR A N 1
ATOM 602 C CA . TYR A 1 80 ? -13.131 -3.599 12.528 1.00 98.31 80 TYR A CA 1
ATOM 603 C C . TYR A 1 80 ? -12.080 -2.524 12.806 1.00 98.31 80 TYR A C 1
ATOM 605 O O . TYR A 1 80 ? -11.563 -2.432 13.919 1.00 98.31 80 TYR A O 1
ATOM 613 N N . ALA A 1 81 ? -11.791 -1.682 11.816 1.00 98.19 81 ALA A N 1
ATOM 614 C CA . ALA A 1 81 ? -10.955 -0.498 11.985 1.00 98.19 81 ALA A CA 1
ATOM 615 C C . ALA A 1 81 ? -11.849 0.713 12.273 1.00 98.19 81 ALA A C 1
ATOM 617 O O . ALA A 1 81 ? -12.363 1.361 11.362 1.00 98.19 81 ALA A O 1
ATOM 618 N N . ARG A 1 82 ? -12.087 0.989 13.560 1.00 96.69 82 ARG A N 1
ATOM 619 C CA . ARG A 1 82 ? -13.053 2.004 14.003 1.00 96.69 82 ARG A CA 1
ATOM 620 C C . ARG A 1 82 ? -12.353 3.193 14.644 1.00 96.69 82 ARG A C 1
ATOM 622 O O . ARG A 1 82 ? -12.266 3.276 15.863 1.00 96.69 82 ARG A O 1
ATOM 629 N N . GLY A 1 83 ? -11.857 4.104 13.814 1.00 96.12 83 GLY A N 1
ATOM 630 C CA . GLY A 1 83 ? -11.333 5.393 14.249 1.00 96.12 83 GLY A CA 1
ATOM 631 C C . GLY A 1 83 ? -12.435 6.349 14.703 1.00 96.12 83 GLY A C 1
ATOM 632 O O . GLY A 1 83 ? -13.630 6.091 14.546 1.00 96.12 83 GLY A O 1
ATOM 633 N N . THR A 1 84 ? -12.026 7.494 15.237 1.00 95.69 84 THR A N 1
ATOM 634 C CA . THR A 1 84 ? -12.912 8.632 15.520 1.00 95.69 84 THR A CA 1
ATOM 635 C C . THR A 1 84 ? -12.388 9.881 14.811 1.00 95.69 84 THR A C 1
ATOM 637 O O . THR A 1 84 ? -11.217 9.900 14.444 1.00 95.69 84 THR A O 1
ATOM 640 N N . PRO A 1 85 ? -13.195 10.948 14.644 1.00 92.69 85 PRO A N 1
ATOM 641 C CA . PRO A 1 85 ? -12.727 12.197 14.032 1.00 92.69 85 PRO A CA 1
ATOM 642 C C . PRO A 1 85 ? -11.472 12.796 14.687 1.00 92.69 85 PRO A C 1
ATOM 644 O O . PRO A 1 85 ? -10.662 13.409 13.998 1.00 92.69 85 PRO A O 1
ATOM 647 N N . ASP A 1 86 ? -11.298 12.586 15.996 1.00 94.38 86 ASP A N 1
ATOM 648 C CA . ASP A 1 86 ? -10.136 13.068 16.756 1.00 94.38 86 ASP A CA 1
ATOM 649 C C . ASP A 1 86 ? -8.969 12.067 16.771 1.00 94.38 86 ASP A C 1
ATOM 651 O O . ASP A 1 86 ? -7.827 12.437 17.042 1.00 94.38 86 ASP A O 1
ATOM 655 N N . LYS A 1 87 ? -9.249 10.783 16.522 1.00 96.31 87 LYS A N 1
ATOM 656 C CA . LYS A 1 87 ? -8.286 9.678 16.573 1.00 96.31 87 LYS A CA 1
ATOM 657 C C . LYS A 1 87 ? -8.483 8.761 15.372 1.00 96.31 87 LYS A C 1
ATOM 659 O O . LYS A 1 87 ? -9.013 7.650 15.485 1.00 96.31 87 LYS A O 1
ATOM 664 N N . ASN A 1 88 ? -8.055 9.253 14.216 1.00 96.62 88 ASN A N 1
ATOM 665 C CA . ASN A 1 88 ? -8.042 8.462 12.993 1.00 96.62 88 ASN A CA 1
ATOM 666 C C . ASN A 1 88 ? -7.092 7.265 13.135 1.00 96.62 88 ASN A C 1
ATOM 668 O O . ASN A 1 88 ? -6.066 7.354 13.809 1.00 96.62 88 ASN A O 1
ATOM 672 N N . ILE A 1 89 ? -7.424 6.163 12.468 1.00 98.38 89 ILE A N 1
ATOM 673 C CA . ILE A 1 89 ? -6.521 5.013 12.312 1.00 98.38 89 ILE A CA 1
ATOM 674 C C . ILE A 1 89 ? -5.723 5.211 11.028 1.00 98.38 89 ILE A C 1
ATOM 676 O O . ILE A 1 89 ? -6.312 5.536 9.997 1.00 98.38 89 ILE A O 1
ATOM 680 N N . TYR A 1 90 ? -4.409 5.002 11.060 1.00 98.00 90 TYR A N 1
ATOM 681 C CA . TYR A 1 90 ? -3.555 5.185 9.885 1.00 98.00 90 TYR A CA 1
ATOM 682 C C . TYR A 1 90 ? -2.971 3.862 9.392 1.00 98.00 90 TYR A C 1
ATOM 684 O O . TYR A 1 90 ? -2.327 3.148 10.153 1.00 98.00 90 TYR A O 1
ATOM 692 N N . PHE A 1 91 ? -3.159 3.586 8.101 1.00 98.50 91 PHE A N 1
ATOM 693 C CA . PHE A 1 91 ? -2.454 2.555 7.340 1.00 98.50 91 PHE A CA 1
ATOM 694 C C . PHE A 1 91 ? -1.579 3.271 6.314 1.00 98.50 91 PHE A C 1
ATOM 696 O O . PHE A 1 91 ? -2.089 3.888 5.371 1.00 98.50 91 PHE A O 1
ATOM 703 N N . THR A 1 92 ? -0.270 3.284 6.541 1.00 98.12 92 THR A N 1
ATOM 704 C CA . THR A 1 92 ? 0.627 4.166 5.789 1.00 98.12 92 THR A CA 1
ATOM 705 C C . THR A 1 92 ? 2.038 3.600 5.690 1.00 98.12 92 THR A C 1
ATOM 707 O O . THR A 1 92 ? 2.380 2.621 6.348 1.00 98.12 92 THR A O 1
ATOM 710 N N . SER A 1 93 ? 2.863 4.219 4.851 1.00 97.81 93 SER A N 1
ATOM 711 C CA . SER A 1 93 ? 4.280 3.882 4.709 1.00 97.81 93 SER A CA 1
ATOM 712 C C . SER A 1 93 ? 5.031 4.088 6.025 1.00 97.81 93 SER A C 1
ATOM 714 O O . SER A 1 93 ? 4.789 5.068 6.737 1.00 97.81 93 SER A O 1
ATOM 716 N N . GLN A 1 94 ? 6.017 3.232 6.310 1.00 95.88 94 GLN A N 1
ATOM 717 C CA . GLN A 1 94 ? 6.983 3.467 7.389 1.00 95.88 94 GLN A CA 1
ATOM 718 C C . GLN A 1 94 ? 7.718 4.808 7.270 1.00 95.88 94 GLN A C 1
ATOM 720 O O . GLN A 1 94 ? 8.259 5.303 8.259 1.00 95.88 94 GLN A O 1
ATOM 725 N N . TYR A 1 95 ? 7.706 5.411 6.081 1.00 95.81 95 TYR A N 1
ATOM 726 C CA . TYR A 1 95 ? 8.349 6.682 5.803 1.00 95.81 95 TYR A CA 1
ATOM 727 C C . TYR A 1 95 ? 7.438 7.909 5.985 1.00 95.81 95 TYR A C 1
ATOM 729 O O . TYR A 1 95 ? 7.901 9.026 5.775 1.00 95.81 95 TYR A O 1
ATOM 737 N N . A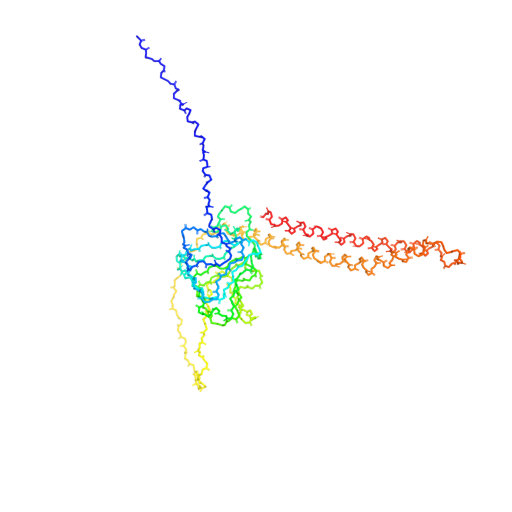SP A 1 96 ? 6.161 7.751 6.370 1.00 95.19 96 ASP A N 1
ATOM 738 C CA . ASP A 1 96 ? 5.212 8.870 6.505 1.00 95.19 96 ASP A CA 1
ATOM 739 C C . ASP A 1 96 ? 5.579 9.810 7.674 1.00 95.19 96 ASP A C 1
ATOM 741 O O . ASP A 1 96 ? 5.383 9.444 8.838 1.00 95.19 96 ASP A O 1
ATOM 745 N N . PRO A 1 97 ? 6.030 11.055 7.414 1.00 92.00 97 PRO A N 1
ATOM 746 C CA . PRO A 1 97 ? 6.506 11.961 8.455 1.00 92.00 97 PRO A CA 1
ATOM 747 C C . PRO A 1 97 ? 5.384 12.479 9.362 1.00 92.00 97 PRO A C 1
ATOM 749 O O . PRO A 1 97 ? 5.673 13.014 10.431 1.00 92.00 97 PRO A O 1
ATOM 752 N N . ASN A 1 98 ? 4.111 12.339 8.965 1.00 91.00 98 ASN A N 1
ATOM 753 C CA . ASN A 1 98 ? 2.980 12.785 9.784 1.00 91.00 98 ASN A CA 1
ATOM 754 C C . ASN A 1 98 ? 2.763 11.897 11.013 1.00 91.00 98 ASN A C 1
ATOM 756 O O . ASN A 1 98 ? 2.236 12.367 12.018 1.00 91.00 98 ASN A O 1
ATOM 760 N N . VAL A 1 99 ? 3.139 10.619 10.918 1.00 91.38 99 VAL A N 1
ATOM 761 C CA . VAL A 1 99 ? 2.973 9.629 11.993 1.00 91.38 99 VAL A CA 1
ATOM 762 C C . VAL A 1 99 ? 4.303 9.026 12.453 1.00 91.38 99 VAL A C 1
ATOM 764 O O . VAL A 1 99 ? 4.404 8.587 13.593 1.00 91.38 99 VAL A O 1
ATOM 767 N N . ASN A 1 100 ? 5.336 9.056 11.607 1.00 91.00 100 ASN A N 1
ATOM 768 C CA . ASN A 1 100 ? 6.711 8.691 11.928 1.00 91.00 100 ASN A CA 1
ATOM 769 C C . ASN A 1 100 ? 7.665 9.863 11.607 1.00 91.00 100 ASN A C 1
ATOM 771 O O . ASN A 1 100 ? 8.331 9.865 10.568 1.00 91.00 100 ASN A O 1
ATOM 775 N N . PRO A 1 101 ? 7.775 10.870 12.495 1.00 87.06 101 PRO A N 1
ATOM 776 C CA . PRO A 1 101 ? 8.576 12.072 12.247 1.00 87.06 101 PRO A CA 1
ATOM 777 C C . PRO A 1 101 ? 10.090 11.809 12.175 1.00 87.06 101 PRO A C 1
ATOM 779 O O . PRO A 1 101 ? 10.850 12.707 11.819 1.00 87.06 101 PRO A O 1
ATOM 782 N N . PHE A 1 102 ? 10.539 10.599 12.521 1.00 84.31 102 PHE A N 1
ATOM 783 C CA . PHE A 1 102 ? 11.948 10.200 12.511 1.00 84.31 102 PHE A CA 1
ATOM 784 C C . PHE A 1 102 ? 12.373 9.513 11.207 1.00 84.31 102 PHE A C 1
ATOM 786 O O . PHE A 1 102 ? 13.525 9.091 11.098 1.00 84.31 102 PHE A O 1
ATOM 793 N N . SER A 1 103 ? 11.471 9.381 10.228 1.00 85.69 103 SER A N 1
ATOM 794 C CA . SER A 1 103 ? 11.810 8.784 8.938 1.00 85.69 103 SER A CA 1
ATOM 795 C C . SER A 1 103 ? 12.915 9.584 8.222 1.00 85.69 103 SER A C 1
ATOM 797 O O . SER A 1 103 ? 12.749 10.787 8.005 1.00 85.69 103 SER A O 1
ATOM 799 N N . PRO A 1 104 ? 14.022 8.941 7.801 1.00 83.31 104 PRO A N 1
ATOM 800 C CA . PRO A 1 104 ? 15.075 9.598 7.028 1.00 83.31 104 PRO A CA 1
ATOM 801 C C . PRO A 1 104 ? 14.728 9.741 5.538 1.00 83.31 104 PRO A C 1
ATOM 803 O O . PRO A 1 104 ? 15.426 10.449 4.815 1.00 83.31 104 PRO A O 1
ATOM 806 N N . VAL A 1 105 ? 13.681 9.053 5.072 1.00 90.69 105 VAL A N 1
ATOM 807 C CA . VAL A 1 105 ? 13.262 8.987 3.666 1.00 90.69 105 VAL A CA 1
ATOM 808 C C . VAL A 1 105 ? 11.867 9.594 3.530 1.00 90.69 105 VAL A C 1
ATOM 810 O O . VAL A 1 105 ? 11.033 9.461 4.426 1.00 90.69 105 VAL A O 1
ATOM 813 N N . ALA A 1 106 ? 11.609 10.290 2.423 1.00 90.69 106 ALA A N 1
ATOM 814 C CA . ALA A 1 106 ? 10.279 10.812 2.125 1.00 90.69 106 ALA A CA 1
ATOM 815 C C . ALA A 1 106 ? 9.366 9.690 1.596 1.00 90.69 106 ALA A C 1
ATOM 817 O O . ALA A 1 106 ? 9.810 8.922 0.741 1.00 90.69 106 ALA A O 1
ATOM 818 N N . PRO A 1 107 ? 8.093 9.626 2.022 1.00 94.06 107 PRO A N 1
ATOM 819 C CA . PRO A 1 107 ? 7.176 8.590 1.573 1.00 94.06 107 PRO A CA 1
ATOM 820 C C . PRO A 1 107 ? 6.816 8.801 0.102 1.00 94.06 107 PRO A C 1
ATOM 822 O O . PRO A 1 107 ? 6.762 9.935 -0.400 1.00 94.06 107 PRO A O 1
ATOM 825 N N . ALA A 1 108 ? 6.539 7.713 -0.600 1.00 93.88 108 ALA A N 1
ATOM 826 C CA . ALA A 1 108 ? 6.097 7.737 -1.982 1.00 93.88 108 ALA A CA 1
ATOM 827 C C . ALA A 1 108 ? 4.895 6.802 -2.188 1.00 93.88 108 ALA A C 1
ATOM 829 O O . ALA A 1 108 ? 4.709 5.835 -1.457 1.00 93.88 108 ALA A O 1
ATOM 830 N N . PRO A 1 109 ? 4.042 7.061 -3.195 1.00 94.06 109 PRO A N 1
ATOM 831 C CA . PRO A 1 109 ? 3.131 6.026 -3.664 1.00 94.06 109 PRO A CA 1
ATOM 832 C C . PRO A 1 109 ? 3.927 4.755 -3.997 1.00 94.06 109 PRO A C 1
ATOM 834 O O . PRO A 1 109 ? 5.059 4.866 -4.469 1.00 94.06 109 PRO A O 1
ATOM 837 N N . PHE A 1 110 ? 3.310 3.580 -3.847 1.00 95.44 110 PHE A N 1
ATOM 838 C CA . PHE A 1 110 ? 3.941 2.261 -4.032 1.00 95.44 110 PHE A CA 1
ATOM 839 C C . PHE A 1 110 ? 4.903 1.802 -2.917 1.00 95.44 110 PHE A C 1
ATOM 841 O O . PHE A 1 110 ? 5.508 0.744 -3.079 1.00 95.44 110 PHE A O 1
ATOM 848 N N . ASP A 1 111 ? 5.003 2.512 -1.789 1.00 96.00 111 ASP A N 1
ATOM 849 C CA . ASP A 1 111 ? 5.862 2.105 -0.662 1.00 96.00 111 ASP A CA 1
ATOM 850 C C . ASP A 1 111 ? 5.439 0.760 -0.041 1.00 96.00 111 ASP A C 1
ATOM 852 O O . ASP A 1 111 ? 6.265 0.050 0.519 1.00 96.00 111 ASP A O 1
ATOM 856 N N . TRP A 1 112 ? 4.160 0.388 -0.146 1.00 98.19 112 TRP A N 1
ATOM 857 C CA . TRP A 1 112 ? 3.621 -0.887 0.340 1.00 98.19 112 TRP A CA 1
ATOM 858 C C . TRP A 1 112 ? 2.440 -1.354 -0.518 1.00 98.19 112 TRP A C 1
ATOM 860 O O . TRP A 1 112 ? 1.832 -0.560 -1.237 1.00 98.19 112 TRP A O 1
ATOM 870 N N . ASN A 1 113 ? 2.092 -2.640 -0.471 1.00 98.06 113 ASN A N 1
ATOM 871 C CA . ASN A 1 113 ? 1.188 -3.274 -1.439 1.00 98.06 113 ASN A CA 1
ATOM 872 C C . ASN A 1 113 ? -0.262 -2.780 -1.353 1.00 98.06 113 ASN A C 1
ATOM 874 O O . ASN A 1 113 ? -0.941 -2.710 -2.383 1.00 98.06 113 ASN A O 1
ATOM 878 N N . GLY A 1 114 ? -0.726 -2.414 -0.158 1.00 98.00 114 GLY A N 1
ATOM 879 C CA . GLY A 1 114 ? -2.113 -2.031 0.080 1.00 98.00 114 GLY A CA 1
ATOM 880 C C . GLY A 1 114 ? -2.911 -3.008 0.930 1.00 98.00 114 GLY A C 1
ATOM 881 O O . GLY A 1 114 ? -2.367 -3.913 1.568 1.00 98.00 114 GLY A O 1
ATOM 882 N N . ILE A 1 115 ? -4.229 -2.806 0.924 1.00 98.56 115 ILE A N 1
ATOM 883 C CA . ILE A 1 115 ? -5.192 -3.630 1.657 1.00 98.56 115 ILE A CA 1
ATOM 884 C C . ILE A 1 115 ? -6.006 -4.467 0.672 1.00 98.56 115 ILE A C 1
ATOM 886 O O . ILE A 1 115 ? -6.701 -3.926 -0.190 1.00 98.56 115 ILE A O 1
ATOM 890 N N . ASP A 1 116 ? -5.969 -5.783 0.850 1.00 98.31 116 ASP A N 1
ATOM 891 C CA . ASP A 1 116 ? -6.756 -6.750 0.094 1.00 98.31 116 ASP A CA 1
ATOM 892 C C . ASP A 1 116 ? -7.852 -7.349 0.969 1.00 98.31 116 ASP A C 1
ATOM 894 O O . ASP A 1 116 ? -7.582 -8.042 1.950 1.00 98.31 116 ASP A O 1
ATOM 898 N N . VAL A 1 117 ? -9.105 -7.108 0.591 1.00 98.06 117 VAL A N 1
ATOM 899 C CA . VAL A 1 117 ? -10.283 -7.695 1.231 1.00 98.06 117 VAL A CA 1
ATOM 900 C C . VAL A 1 117 ? -10.816 -8.819 0.348 1.00 98.06 117 VAL A C 1
ATOM 902 O O . VAL A 1 117 ? -11.297 -8.568 -0.760 1.00 98.06 117 VAL A O 1
ATOM 905 N N . TYR A 1 118 ? -10.747 -10.049 0.846 1.00 97.25 118 TYR A N 1
ATOM 906 C CA . TYR A 1 118 ? -11.168 -11.248 0.121 1.00 97.25 118 TYR A CA 1
ATOM 907 C C . TYR A 1 118 ? -12.679 -11.497 0.240 1.00 97.25 118 TYR A C 1
ATOM 909 O O . TYR A 1 118 ? -13.356 -10.920 1.091 1.00 97.25 118 TYR A O 1
ATOM 917 N N . ASP A 1 119 ? -13.219 -12.390 -0.593 1.00 94.06 119 ASP A N 1
ATOM 918 C CA . ASP A 1 119 ? -14.663 -12.680 -0.653 1.00 94.06 119 ASP A CA 1
ATOM 919 C C . ASP A 1 119 ? -15.289 -13.076 0.697 1.00 94.06 119 ASP A C 1
ATOM 921 O O . ASP A 1 119 ? -16.431 -12.711 0.988 1.00 94.06 119 ASP A O 1
ATOM 925 N N . GLY A 1 120 ? -14.531 -13.790 1.537 1.00 89.12 120 GLY A N 1
ATOM 926 C CA . GLY A 1 120 ? -14.969 -14.250 2.860 1.00 89.12 120 GLY A CA 1
ATOM 927 C C . GLY A 1 120 ? -15.054 -13.157 3.930 1.00 89.12 120 GLY A C 1
ATOM 928 O O . GLY A 1 120 ? -15.674 -13.376 4.970 1.00 89.12 120 GLY A O 1
ATOM 929 N N . ALA A 1 121 ? -14.496 -11.972 3.679 1.00 93.75 121 ALA A N 1
ATOM 930 C CA . ALA A 1 121 ? -14.335 -10.915 4.674 1.00 93.75 121 ALA A CA 1
ATOM 931 C C . ALA A 1 121 ? -15.566 -10.011 4.843 1.00 93.75 121 ALA A C 1
ATOM 933 O O . ALA A 1 121 ? -15.487 -8.776 4.854 1.00 93.75 121 ALA A O 1
ATOM 934 N N . VAL A 1 122 ? -16.731 -10.644 4.965 1.00 90.19 122 VAL A N 1
ATOM 935 C CA . VAL A 1 122 ? -18.028 -9.978 5.096 1.00 90.19 122 VAL A CA 1
ATOM 936 C C . VAL A 1 122 ? -18.089 -9.171 6.395 1.00 90.19 122 VAL A C 1
ATOM 938 O O . VAL A 1 122 ? -17.698 -9.642 7.463 1.00 90.19 122 VAL A O 1
ATOM 941 N N . GLY A 1 123 ? -18.609 -7.944 6.304 1.00 89.38 123 GLY A N 1
ATOM 942 C CA . GLY A 1 123 ? -18.801 -7.072 7.464 1.00 89.38 123 GLY A CA 1
ATOM 943 C C . GLY A 1 123 ? -17.545 -6.323 7.904 1.00 89.38 123 GLY A C 1
ATOM 944 O O . GLY A 1 123 ? -17.553 -5.731 8.979 1.00 89.38 123 GLY A O 1
ATOM 945 N N . THR A 1 124 ? -16.484 -6.333 7.093 1.00 96.81 124 THR A N 1
ATOM 946 C CA . THR A 1 124 ? -15.294 -5.509 7.328 1.00 96.81 124 THR A CA 1
ATOM 947 C C . THR A 1 124 ? -15.647 -4.019 7.273 1.00 96.81 124 THR A C 1
ATOM 949 O O . THR A 1 124 ? -16.282 -3.552 6.321 1.00 96.81 124 THR A O 1
ATOM 952 N N . GLU A 1 125 ? -15.218 -3.268 8.288 1.00 97.38 125 GLU A N 1
ATOM 953 C CA . GLU A 1 125 ? -15.502 -1.841 8.437 1.00 97.38 125 GLU A CA 1
ATOM 954 C C . GLU A 1 125 ? -14.220 -1.006 8.572 1.00 97.38 125 GLU A C 1
ATOM 956 O O . GLU A 1 125 ? -13.351 -1.304 9.394 1.00 97.38 125 GLU A O 1
ATOM 961 N N . PHE A 1 126 ? -14.169 0.093 7.818 1.00 98.12 126 PHE A N 1
ATOM 962 C CA . PHE A 1 126 ? -13.187 1.169 7.930 1.00 98.12 126 PHE A CA 1
ATOM 963 C C . PHE A 1 126 ? -13.920 2.470 8.256 1.00 98.12 126 PHE A C 1
ATOM 965 O O . PHE A 1 126 ? -14.654 3.008 7.428 1.00 98.12 126 PHE A O 1
ATOM 972 N N . LEU A 1 127 ? -13.751 2.976 9.471 1.00 97.88 127 LEU A N 1
ATOM 973 C CA . LEU A 1 127 ? -14.336 4.230 9.929 1.00 97.88 127 LEU A CA 1
ATOM 974 C C . LEU A 1 127 ? -13.208 5.177 10.324 1.00 97.88 127 LEU A C 1
ATOM 976 O O . LEU A 1 127 ? -12.369 4.813 11.147 1.00 97.88 127 LEU A O 1
ATOM 980 N N . ASN A 1 128 ? -13.207 6.392 9.768 1.00 97.88 128 ASN A N 1
ATOM 981 C CA . ASN A 1 128 ? -12.203 7.414 10.081 1.00 97.88 128 ASN A CA 1
ATOM 982 C C . ASN A 1 128 ? -10.762 6.890 9.912 1.00 97.88 128 ASN A C 1
ATOM 984 O O . ASN A 1 128 ? -9.892 7.096 10.761 1.00 97.88 128 ASN A O 1
ATOM 988 N N . CYS A 1 129 ? -10.517 6.169 8.817 1.00 98.12 129 CYS A N 1
ATOM 989 C CA . CYS A 1 129 ? -9.203 5.631 8.491 1.00 98.12 129 CYS A CA 1
ATOM 990 C C . CYS A 1 129 ? -8.481 6.520 7.473 1.00 98.12 129 CYS A C 1
ATOM 992 O O . CYS A 1 129 ? -9.106 7.078 6.575 1.00 98.12 129 CYS A O 1
ATOM 994 N N . GLY A 1 130 ? -7.161 6.632 7.584 1.00 97.56 130 GLY A N 1
ATOM 995 C CA . GLY A 1 130 ? -6.291 7.200 6.560 1.00 97.56 130 GLY A CA 1
ATOM 996 C C . GLY A 1 130 ? -5.504 6.092 5.871 1.00 97.56 130 GLY A C 1
ATOM 997 O O . GLY A 1 130 ? -4.717 5.423 6.535 1.00 97.56 130 GLY A O 1
ATOM 998 N N . ILE A 1 131 ? -5.703 5.907 4.565 1.00 98.25 131 ILE A N 1
ATOM 999 C CA . ILE A 1 131 ? -4.978 4.922 3.755 1.00 98.25 131 ILE A CA 1
ATOM 1000 C C . ILE A 1 131 ? -4.090 5.673 2.767 1.00 98.25 131 ILE A C 1
ATOM 1002 O O . ILE A 1 131 ? -4.593 6.367 1.874 1.00 98.25 131 ILE A O 1
ATOM 1006 N N . ARG A 1 132 ? -2.770 5.568 2.949 1.00 97.75 132 ARG A N 1
ATOM 1007 C CA . ARG A 1 132 ? -1.809 6.416 2.235 1.00 97.75 132 ARG A CA 1
ATOM 1008 C C . ARG A 1 132 ? -0.600 5.663 1.704 1.00 97.75 132 ARG A C 1
ATOM 1010 O O . ARG A 1 132 ? -0.169 4.679 2.298 1.00 97.75 132 ARG A O 1
ATOM 1017 N N . TYR A 1 133 ? -0.016 6.184 0.622 1.00 97.56 133 TYR A N 1
ATOM 1018 C CA . TYR A 1 133 ? 1.278 5.747 0.064 1.00 97.56 133 TYR A CA 1
ATOM 1019 C C . TYR A 1 133 ? 1.337 4.278 -0.393 1.00 97.56 133 TYR A C 1
ATOM 1021 O O . TYR A 1 133 ? 2.408 3.722 -0.608 1.00 97.56 133 TYR A O 1
ATOM 1029 N N . SER A 1 134 ? 0.184 3.639 -0.582 1.00 97.75 134 SER A N 1
ATOM 1030 C CA . SER A 1 134 ? 0.101 2.246 -1.033 1.00 97.75 134 SER A CA 1
ATOM 1031 C C . SER A 1 134 ? 0.194 2.119 -2.558 1.00 97.75 134 SER A C 1
ATOM 1033 O O . SER A 1 134 ? 0.042 3.102 -3.289 1.00 97.75 134 SER A O 1
ATOM 1035 N N . VAL A 1 135 ? 0.391 0.904 -3.077 1.00 96.56 135 VAL A N 1
ATOM 1036 C CA . VAL A 1 135 ? 0.131 0.584 -4.491 1.00 96.56 135 VAL A CA 1
ATOM 1037 C C . VAL A 1 135 ? -1.371 0.687 -4.765 1.00 96.56 135 VAL A C 1
ATOM 1039 O O . VAL A 1 135 ? -1.780 1.365 -5.710 1.00 96.56 135 VAL A O 1
ATOM 1042 N N . TYR A 1 136 ? -2.190 0.036 -3.938 1.00 96.12 136 TYR A N 1
ATOM 1043 C CA . TYR A 1 136 ? -3.647 0.123 -3.971 1.00 96.12 136 TYR A CA 1
ATOM 1044 C C . TYR A 1 136 ? -4.177 0.445 -2.577 1.00 96.12 136 TYR A C 1
ATOM 1046 O O . TYR A 1 136 ? -3.818 -0.254 -1.640 1.00 96.12 136 TYR A O 1
ATOM 1054 N N . GLY A 1 137 ? -5.060 1.434 -2.429 1.00 97.19 137 GLY A N 1
ATOM 1055 C CA . GLY A 1 137 ? -5.598 1.776 -1.109 1.00 97.19 137 GLY A CA 1
ATOM 1056 C C . GLY A 1 137 ? -6.368 0.603 -0.498 1.00 97.19 137 GLY A C 1
ATOM 1057 O O . GLY A 1 137 ? -5.901 -0.041 0.440 1.00 97.19 137 GLY A O 1
ATOM 1058 N N . ILE A 1 138 ? -7.537 0.293 -1.061 1.00 97.94 138 ILE A N 1
ATOM 1059 C CA . ILE A 1 138 ? -8.313 -0.911 -0.734 1.00 97.94 138 ILE A CA 1
ATOM 1060 C C . ILE A 1 138 ? -8.748 -1.600 -2.031 1.00 97.94 138 ILE A C 1
ATOM 1062 O O . ILE A 1 138 ? -9.424 -0.997 -2.867 1.00 97.94 138 ILE A O 1
ATOM 1066 N N . ARG A 1 139 ? -8.419 -2.885 -2.187 1.00 97.38 139 ARG A N 1
ATOM 1067 C CA . ARG A 1 139 ? -8.994 -3.764 -3.214 1.00 97.38 139 ARG A CA 1
ATOM 1068 C C . ARG A 1 139 ? -9.917 -4.766 -2.550 1.00 97.38 139 ARG A C 1
ATOM 1070 O O . ARG A 1 139 ? -9.474 -5.604 -1.775 1.00 97.38 139 ARG A O 1
ATOM 1077 N N . SER A 1 140 ? -11.202 -4.688 -2.862 1.00 97.12 140 SER A N 1
ATOM 1078 C CA . SER A 1 140 ? -12.201 -5.591 -2.309 1.00 97.12 140 SER A CA 1
ATOM 1079 C C . SER A 1 140 ? -12.772 -6.516 -3.374 1.00 97.12 140 SER A C 1
ATOM 1081 O O . SER A 1 140 ? -13.227 -6.062 -4.425 1.00 97.12 140 SER A O 1
ATOM 1083 N N . GLN A 1 141 ? -12.751 -7.816 -3.094 1.00 95.44 141 GLN A N 1
ATOM 1084 C CA . GLN A 1 141 ? -13.408 -8.845 -3.903 1.00 95.44 141 GLN A CA 1
ATOM 1085 C C . GLN A 1 141 ? -14.907 -8.946 -3.558 1.00 95.44 141 GLN A C 1
ATOM 1087 O O . GLN A 1 141 ? -15.739 -9.185 -4.430 1.00 95.44 141 GLN A O 1
ATOM 1092 N N . THR A 1 142 ? -15.278 -8.623 -2.314 1.00 92.50 142 THR A N 1
ATOM 1093 C CA . THR A 1 142 ? -16.672 -8.571 -1.854 1.00 92.50 142 THR A CA 1
ATOM 1094 C C . THR A 1 142 ? -17.259 -7.162 -1.943 1.00 92.50 142 THR A C 1
ATOM 1096 O O . THR A 1 142 ? -16.561 -6.156 -1.865 1.00 92.50 142 THR A O 1
ATOM 1099 N N . GLU A 1 143 ? -18.581 -7.063 -2.076 1.00 93.31 143 GLU A N 1
ATOM 1100 C CA . GLU A 1 143 ? -19.276 -5.773 -1.972 1.00 93.31 143 GLU A CA 1
ATOM 1101 C C . GLU A 1 143 ? -19.643 -5.403 -0.535 1.00 93.31 143 GLU A C 1
ATOM 1103 O O . GLU A 1 143 ? -19.943 -4.241 -0.263 1.00 93.31 143 GLU A O 1
ATOM 1108 N N . HIS A 1 144 ? -19.592 -6.375 0.378 1.00 92.38 144 HIS A N 1
ATOM 1109 C CA . HIS A 1 144 ? -20.088 -6.290 1.751 1.00 92.38 144 HIS A CA 1
ATOM 1110 C C . HIS A 1 144 ? -19.058 -5.697 2.720 1.00 92.38 144 HIS A C 1
ATOM 1112 O O . HIS A 1 144 ? -18.868 -6.201 3.831 1.00 92.38 144 HIS A O 1
ATOM 1118 N N . ILE A 1 145 ? -18.392 -4.631 2.283 1.00 95.00 145 ILE A N 1
ATOM 1119 C CA . ILE A 1 145 ? -17.536 -3.798 3.122 1.00 95.00 145 ILE A CA 1
ATOM 1120 C C . ILE A 1 145 ? -18.200 -2.455 3.377 1.00 95.00 145 ILE A C 1
ATOM 1122 O O . ILE A 1 145 ? -19.057 -1.998 2.616 1.00 95.00 145 ILE A O 1
ATOM 1126 N N . LYS A 1 146 ? -17.753 -1.790 4.431 1.00 96.12 146 LYS A N 1
ATOM 1127 C CA . LYS A 1 146 ? -18.222 -0.460 4.782 1.00 96.12 146 LYS A CA 1
ATOM 1128 C C . LYS A 1 146 ? -17.032 0.452 5.009 1.00 96.12 146 LYS A C 1
ATOM 1130 O O . LYS A 1 146 ? -16.162 0.159 5.820 1.00 96.12 146 LYS A O 1
ATOM 1135 N N . ILE A 1 147 ? -17.011 1.563 4.292 1.00 96.88 147 ILE A N 1
ATOM 1136 C CA . ILE A 1 147 ? -16.022 2.626 4.435 1.00 96.88 147 ILE A CA 1
ATOM 1137 C C . ILE A 1 147 ? -16.795 3.882 4.823 1.00 96.88 147 ILE A C 1
ATOM 1139 O O . ILE A 1 147 ? -17.764 4.241 4.162 1.00 96.88 147 ILE A O 1
ATOM 1143 N N . VAL A 1 148 ? -16.412 4.551 5.900 1.00 96.69 148 VAL A N 1
ATOM 1144 C CA . VAL A 1 148 ? -17.086 5.764 6.371 1.00 96.69 148 VAL A CA 1
ATOM 1145 C C . VAL A 1 148 ? -16.040 6.796 6.742 1.00 96.69 148 VAL A C 1
ATOM 1147 O O . VAL A 1 148 ? -15.119 6.505 7.508 1.00 96.69 148 VAL A O 1
ATOM 1150 N N . SER A 1 149 ? -16.191 8.002 6.199 1.00 95.75 149 SER A N 1
ATOM 1151 C CA . SER A 1 149 ? -15.342 9.164 6.490 1.00 95.75 149 SER A CA 1
ATOM 1152 C C . SER A 1 149 ? -13.841 8.847 6.473 1.00 95.75 149 SER A C 1
ATOM 1154 O O . SER A 1 149 ? -13.092 9.333 7.317 1.00 95.75 149 SER A O 1
ATOM 1156 N N . SER A 1 150 ? -13.411 7.986 5.549 1.00 97.38 150 SER A N 1
ATOM 1157 C CA . SER A 1 150 ? -12.016 7.555 5.436 1.00 97.38 150 SER A CA 1
ATOM 1158 C C . SER A 1 150 ? -11.337 8.289 4.290 1.00 97.38 150 SER A C 1
ATOM 1160 O O . SER A 1 150 ? -11.964 8.581 3.277 1.00 97.38 150 SER A O 1
ATOM 1162 N N . ILE A 1 151 ? -10.066 8.621 4.464 1.00 96.75 151 ILE A N 1
ATOM 1163 C CA . ILE A 1 151 ? -9.313 9.475 3.553 1.00 96.75 151 ILE A CA 1
ATOM 1164 C C . ILE A 1 151 ? -8.281 8.623 2.828 1.00 96.75 151 ILE A C 1
ATOM 1166 O O . ILE A 1 151 ? -7.485 7.923 3.456 1.00 96.75 151 ILE A O 1
ATOM 1170 N N . PHE A 1 152 ? -8.276 8.734 1.506 1.00 97.25 152 PHE A N 1
ATOM 1171 C CA . PHE A 1 152 ? -7.281 8.119 0.642 1.00 97.25 152 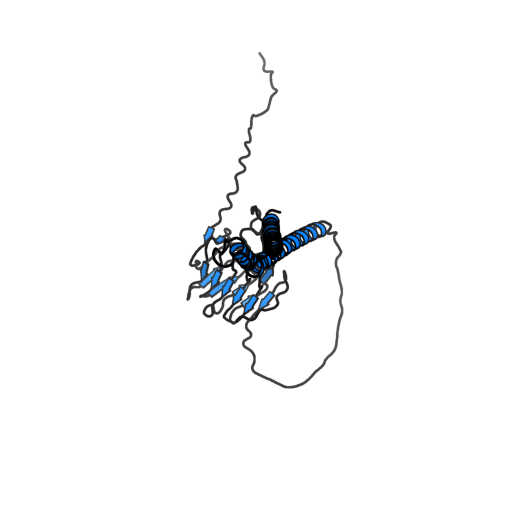PHE A CA 1
ATOM 1172 C C . PHE A 1 152 ? -6.394 9.212 0.065 1.00 97.25 152 PHE A C 1
ATOM 1174 O O . PHE A 1 152 ? -6.898 10.221 -0.439 1.00 97.25 152 PHE A O 1
ATOM 1181 N N . SER A 1 153 ? -5.076 9.044 0.158 1.00 95.56 153 SER A N 1
ATOM 1182 C CA . SER A 1 153 ? -4.161 9.986 -0.480 1.00 95.56 153 SER A CA 1
ATOM 1183 C C . SER A 1 153 ? -2.807 9.396 -0.828 1.00 95.56 153 SER A C 1
ATOM 1185 O O . SER A 1 153 ? -2.284 8.512 -0.156 1.00 95.56 153 SER A O 1
ATOM 1187 N N . ASN A 1 154 ? -2.223 9.909 -1.913 1.00 95.38 154 ASN A N 1
ATOM 1188 C CA . ASN A 1 154 ? -0.917 9.490 -2.421 1.00 95.38 154 ASN A CA 1
ATOM 1189 C C . ASN A 1 154 ? -0.798 7.974 -2.680 1.00 95.38 154 ASN A C 1
ATOM 1191 O O . ASN A 1 154 ? 0.290 7.420 -2.560 1.00 95.38 154 ASN A O 1
ATOM 1195 N N . ASN A 1 155 ? -1.893 7.297 -3.042 1.00 96.06 155 ASN A N 1
ATOM 1196 C CA . ASN A 1 155 ? -1.847 5.901 -3.480 1.00 96.06 155 ASN A CA 1
ATOM 1197 C C . ASN A 1 155 ? -1.485 5.819 -4.973 1.00 96.06 155 ASN A C 1
ATOM 1199 O O . ASN A 1 155 ? -1.760 6.730 -5.752 1.00 96.06 155 ASN A O 1
ATOM 1203 N N . GLY A 1 156 ? -0.826 4.734 -5.377 1.00 93.38 156 GLY A N 1
ATOM 1204 C CA . GLY A 1 156 ? -0.170 4.631 -6.678 1.00 93.38 156 GLY A CA 1
ATOM 1205 C C . GLY A 1 156 ? -1.118 4.354 -7.842 1.00 93.38 156 GLY A C 1
ATOM 1206 O O . GLY A 1 156 ? -1.180 5.112 -8.809 1.00 93.38 156 GLY A O 1
ATOM 1207 N N . ARG A 1 157 ? -1.829 3.226 -7.795 1.00 92.31 157 ARG A N 1
ATOM 1208 C CA . ARG A 1 157 ? -2.615 2.705 -8.925 1.00 92.31 157 ARG A CA 1
ATOM 1209 C C . ARG A 1 157 ? -4.105 3.002 -8.796 1.00 92.31 157 ARG A C 1
ATOM 1211 O O . ARG A 1 157 ? -4.773 3.327 -9.786 1.00 92.31 157 ARG A O 1
ATOM 1218 N N . SER A 1 158 ? -4.637 2.878 -7.587 1.00 94.50 158 SER A N 1
ATOM 1219 C CA . SER A 1 158 ? -6.037 3.164 -7.286 1.00 94.50 158 SER A CA 1
ATOM 1220 C C . SER A 1 158 ? -6.247 3.308 -5.785 1.00 94.50 158 SER A C 1
ATOM 1222 O O . SER A 1 158 ? -5.638 2.575 -5.011 1.00 94.50 158 SER A O 1
ATOM 1224 N N . ASP A 1 159 ? -7.137 4.207 -5.381 1.00 95.75 159 ASP A N 1
ATOM 1225 C CA . ASP A 1 159 ? -7.529 4.374 -3.982 1.00 95.75 159 ASP A CA 1
ATOM 1226 C C . ASP A 1 159 ? -8.508 3.286 -3.538 1.00 95.75 159 ASP A C 1
ATOM 1228 O O . ASP A 1 159 ? -8.346 2.702 -2.469 1.00 95.75 159 ASP A O 1
ATOM 1232 N N . PHE A 1 160 ? -9.493 2.962 -4.381 1.00 96.19 160 PHE A N 1
ATOM 1233 C CA . PHE A 1 160 ? -10.514 1.977 -4.049 1.00 96.19 160 PHE A CA 1
ATOM 1234 C C . PHE A 1 160 ? -10.980 1.174 -5.272 1.00 96.19 160 PHE A C 1
ATOM 1236 O O . PHE A 1 160 ? -11.383 1.729 -6.299 1.00 96.19 160 PHE A O 1
ATOM 1243 N N . ASN A 1 161 ? -10.952 -0.153 -5.151 1.00 95.44 161 ASN A N 1
ATOM 1244 C CA . ASN A 1 161 ? -11.491 -1.100 -6.123 1.00 95.44 161 ASN A CA 1
ATOM 1245 C C . ASN A 1 161 ? -12.494 -2.030 -5.450 1.00 95.44 161 ASN A C 1
ATOM 1247 O O . ASN A 1 161 ? -12.258 -2.514 -4.345 1.00 95.44 161 ASN A O 1
ATOM 1251 N N . ILE A 1 162 ? -13.572 -2.335 -6.162 1.00 94.00 162 ILE A N 1
ATOM 1252 C CA . ILE A 1 162 ? -14.602 -3.274 -5.728 1.00 94.00 162 ILE A CA 1
ATOM 1253 C C . ILE A 1 162 ? -14.975 -4.190 -6.889 1.00 94.00 162 ILE A C 1
ATOM 1255 O O . ILE A 1 162 ? -15.341 -3.693 -7.953 1.00 94.00 162 ILE A O 1
ATOM 1259 N N . LYS A 1 163 ? -14.841 -5.511 -6.716 1.00 90.75 163 LYS A N 1
ATOM 1260 C CA . LYS A 1 163 ? -15.022 -6.514 -7.788 1.00 90.75 163 LYS A CA 1
ATOM 1261 C C . LYS A 1 163 ? -14.313 -6.117 -9.090 1.00 90.75 163 LYS A C 1
ATOM 1263 O O . LYS A 1 163 ? -14.930 -6.030 -10.148 1.00 90.75 163 LYS A O 1
ATOM 1268 N N . ASP A 1 164 ? -13.036 -5.755 -8.974 1.00 84.81 164 ASP A N 1
ATOM 1269 C CA . ASP A 1 164 ? -12.178 -5.263 -10.066 1.00 84.81 164 ASP A CA 1
ATOM 1270 C C . ASP A 1 164 ? -12.602 -3.935 -10.723 1.00 84.81 164 ASP A C 1
ATOM 1272 O O . ASP A 1 164 ? -11.884 -3.397 -11.568 1.00 84.81 164 ASP A O 1
ATOM 1276 N N . VAL A 1 165 ? -13.702 -3.322 -10.282 1.00 89.69 165 VAL A N 1
ATOM 1277 C CA . VAL A 1 165 ? -14.139 -2.003 -10.739 1.00 89.69 165 VAL A CA 1
ATOM 1278 C C . VAL A 1 165 ? -13.490 -0.925 -9.880 1.00 89.69 165 VAL A C 1
ATOM 1280 O O . VAL A 1 165 ? -13.705 -0.847 -8.668 1.00 89.69 165 VAL A O 1
ATOM 1283 N N . LYS A 1 166 ? -12.704 -0.056 -10.519 1.00 93.00 166 LYS A N 1
ATOM 1284 C CA . LYS A 1 166 ? -12.155 1.142 -9.877 1.00 93.00 166 LYS A CA 1
ATOM 1285 C C . LYS A 1 166 ? -13.285 2.110 -9.526 1.00 93.00 166 LYS A C 1
ATOM 1287 O O . LYS A 1 166 ? -14.123 2.421 -10.372 1.00 93.00 166 LYS A O 1
ATOM 1292 N N . ARG A 1 167 ? -13.288 2.609 -8.292 1.00 90.50 167 ARG A N 1
ATOM 1293 C CA . ARG A 1 167 ? -14.145 3.717 -7.862 1.00 90.50 167 ARG A CA 1
ATOM 1294 C C . ARG A 1 167 ? -13.339 5.005 -7.860 1.00 90.50 167 ARG A C 1
ATOM 1296 O O . ARG A 1 167 ? -12.147 5.006 -7.563 1.00 90.50 167 ARG A O 1
ATOM 1303 N N . GLU A 1 168 ? -13.996 6.087 -8.243 1.00 88.44 168 GLU A N 1
ATOM 1304 C CA . GLU A 1 168 ? -13.403 7.413 -8.182 1.00 88.44 168 GLU A CA 1
ATOM 1305 C C . GLU A 1 168 ? -13.467 7.914 -6.740 1.00 88.44 168 GLU A C 1
ATOM 1307 O O . GLU A 1 168 ? -14.522 7.874 -6.104 1.00 88.44 168 GLU A O 1
ATOM 1312 N N . VAL A 1 169 ? -12.313 8.317 -6.220 1.00 90.81 169 VAL A N 1
ATOM 1313 C CA . VAL A 1 169 ? -12.148 8.872 -4.880 1.00 90.81 169 VAL A CA 1
ATOM 1314 C C . VAL A 1 169 ? -11.375 10.168 -5.049 1.00 90.81 169 VAL A C 1
ATOM 1316 O O . VAL A 1 169 ? -10.317 10.180 -5.678 1.00 90.81 169 VAL A O 1
ATOM 1319 N N . GLU A 1 170 ? -11.916 11.264 -4.527 1.00 87.94 170 GLU A N 1
ATOM 1320 C CA . GLU A 1 170 ? -11.208 12.538 -4.535 1.00 87.94 170 GLU A CA 1
ATOM 1321 C C . GLU A 1 170 ? -10.086 12.510 -3.482 1.00 87.94 170 GLU A C 1
ATOM 1323 O O . GLU A 1 170 ? -10.361 12.232 -2.307 1.00 87.94 170 GLU A O 1
ATOM 1328 N N . PRO A 1 171 ? -8.830 12.801 -3.865 1.00 86.00 171 PRO A N 1
ATOM 1329 C CA . PRO A 1 171 ? -7.707 12.779 -2.936 1.00 86.00 171 PRO A CA 1
ATOM 1330 C C . PRO A 1 171 ? -7.914 13.716 -1.745 1.00 86.00 171 PRO A C 1
ATOM 1332 O O . PRO A 1 171 ? -8.415 14.828 -1.904 1.00 86.00 171 PRO A O 1
ATOM 1335 N N . ASP A 1 172 ? -7.488 13.274 -0.560 1.00 88.00 172 ASP A N 1
ATOM 1336 C CA . ASP A 1 172 ? -7.523 14.055 0.688 1.00 88.00 172 ASP A CA 1
ATOM 1337 C C . ASP A 1 172 ? -8.929 14.497 1.148 1.00 88.00 172 ASP A C 1
ATOM 1339 O O . ASP A 1 172 ? -9.064 15.328 2.049 1.00 88.00 172 ASP A O 1
ATOM 1343 N N . THR A 1 173 ? -9.989 13.904 0.591 1.00 91.19 173 THR A N 1
ATOM 1344 C CA . THR A 1 173 ? -11.373 14.136 1.027 1.00 91.19 173 THR A CA 1
ATOM 1345 C C . THR A 1 173 ? -11.945 12.915 1.761 1.00 91.19 173 THR A C 1
ATOM 1347 O O . THR A 1 173 ? -11.550 11.779 1.477 1.00 91.19 173 THR A O 1
ATOM 1350 N N . PRO A 1 174 ? -12.868 13.102 2.727 1.00 93.94 174 PRO A N 1
ATOM 1351 C CA . PRO A 1 174 ? -13.551 11.982 3.366 1.00 93.94 174 PRO A CA 1
ATOM 1352 C C . PRO A 1 174 ? -14.439 11.225 2.372 1.00 93.94 174 PRO A C 1
ATOM 1354 O O . PRO A 1 174 ? -15.460 11.731 1.908 1.00 93.94 174 PRO A O 1
ATOM 1357 N N . PHE A 1 175 ? -14.084 9.975 2.102 1.00 95.25 175 PHE A N 1
ATOM 1358 C CA . PHE A 1 175 ? -14.839 9.054 1.266 1.00 95.25 175 PHE A CA 1
ATOM 1359 C C . PHE A 1 175 ? -15.693 8.112 2.118 1.00 95.25 175 PHE A C 1
ATOM 1361 O O . PHE A 1 175 ? -15.288 7.672 3.199 1.00 95.25 175 PHE A O 1
ATOM 1368 N N . SER A 1 176 ? -16.888 7.787 1.620 1.00 94.25 176 SER A N 1
ATOM 1369 C CA . SER A 1 176 ? -17.771 6.797 2.235 1.00 94.25 176 SER A CA 1
ATOM 1370 C C . SER A 1 176 ? -18.367 5.863 1.185 1.00 94.25 176 SER A C 1
ATOM 1372 O O . SER A 1 176 ? -18.834 6.297 0.135 1.00 94.25 176 SER A O 1
ATOM 1374 N N . TYR A 1 177 ? -18.395 4.577 1.509 1.00 93.12 177 TYR A N 1
ATOM 1375 C CA . TYR A 1 177 ? -19.018 3.512 0.745 1.00 93.12 177 TYR A CA 1
ATOM 1376 C C . TYR A 1 177 ? -19.795 2.598 1.696 1.00 93.12 177 TYR A C 1
ATOM 1378 O O . TYR A 1 177 ? -19.275 2.144 2.714 1.00 93.12 177 TYR A O 1
ATOM 1386 N N . ASN A 1 178 ? -21.044 2.304 1.352 1.00 89.88 178 ASN A N 1
ATOM 1387 C CA . ASN A 1 178 ? -21.857 1.325 2.056 1.00 89.88 178 ASN A CA 1
ATOM 1388 C C . ASN A 1 178 ? -22.647 0.516 1.027 1.00 89.88 178 ASN A C 1
ATOM 1390 O O . ASN A 1 178 ? -23.233 1.087 0.104 1.00 89.88 178 ASN A O 1
ATOM 1394 N N . TYR A 1 179 ? -22.673 -0.802 1.195 1.00 83.44 179 TYR A N 1
ATOM 1395 C CA . TYR A 1 179 ? -23.495 -1.672 0.373 1.00 83.44 179 TYR A CA 1
ATOM 1396 C C . TYR A 1 179 ? -24.980 -1.448 0.687 1.00 83.44 179 TYR A C 1
ATOM 1398 O O . TYR A 1 179 ? -25.475 -1.808 1.755 1.00 83.44 179 TYR A O 1
ATOM 1406 N N . SER A 1 180 ? -25.703 -0.830 -0.246 1.00 66.38 180 SER A N 1
ATOM 1407 C CA . SER A 1 180 ? -27.148 -0.639 -0.138 1.00 66.38 180 SER A CA 1
ATOM 1408 C C . SER A 1 180 ? -27.873 -1.887 -0.636 1.00 66.38 180 SER A C 1
ATOM 1410 O O . SER A 1 180 ? -27.959 -2.123 -1.841 1.00 66.38 180 SER A O 1
ATOM 1412 N N . GLN A 1 181 ? -28.442 -2.675 0.277 1.00 53.03 181 GLN A N 1
ATOM 1413 C CA . GLN A 1 181 ? -29.423 -3.702 -0.078 1.00 53.03 181 GLN A CA 1
ATOM 1414 C C . GLN A 1 181 ? -30.776 -3.047 -0.382 1.00 53.03 181 GLN A C 1
ATOM 1416 O O . GLN A 1 181 ? -31.700 -3.192 0.401 1.00 53.03 181 GLN A O 1
ATOM 1421 N N . ASN A 1 182 ? -30.908 -2.280 -1.467 1.00 40.16 182 ASN A N 1
ATOM 1422 C CA . ASN A 1 182 ? -32.218 -1.801 -1.923 1.00 40.16 182 ASN A CA 1
ATOM 1423 C C . ASN A 1 182 ? -32.213 -1.506 -3.428 1.00 40.16 182 ASN A C 1
ATOM 1425 O O . ASN A 1 182 ? -31.808 -0.441 -3.889 1.00 40.16 182 ASN A O 1
ATOM 1429 N N . SER A 1 183 ? -32.710 -2.461 -4.210 1.00 39.34 183 SER A N 1
ATOM 1430 C CA . SER A 1 183 ? -33.180 -2.241 -5.582 1.00 39.34 183 SER A CA 1
ATOM 1431 C C . SER A 1 183 ? -34.406 -3.113 -5.842 1.00 39.34 183 SER A C 1
ATOM 1433 O O . SER A 1 183 ? -34.390 -3.991 -6.697 1.00 39.34 183 SER A O 1
ATOM 1435 N N . VAL A 1 184 ? -35.478 -2.896 -5.077 1.00 40.06 184 VAL A N 1
ATOM 1436 C CA . VAL A 1 184 ? -36.821 -3.371 -5.435 1.00 40.06 184 VAL A CA 1
ATOM 1437 C C . VAL A 1 184 ? -37.813 -2.241 -5.147 1.00 40.06 184 VAL A C 1
ATOM 1439 O O . VAL A 1 184 ? -37.774 -1.662 -4.066 1.00 40.06 184 VAL A O 1
ATOM 1442 N N . THR A 1 185 ? -38.691 -1.964 -6.125 1.00 29.62 185 THR A N 1
ATOM 1443 C CA . THR A 1 185 ? -39.751 -0.923 -6.214 1.00 29.62 185 THR A CA 1
ATOM 1444 C C . THR A 1 185 ? -39.267 0.530 -6.363 1.00 29.62 185 THR A C 1
ATOM 1446 O O . THR A 1 185 ? -38.367 0.961 -5.666 1.00 29.62 185 THR A O 1
ATOM 1449 N N . SER A 1 186 ? -39.791 1.382 -7.249 1.00 31.98 186 SER A N 1
ATOM 1450 C CA . SER A 1 186 ? -40.942 1.315 -8.158 1.00 31.98 186 SER A CA 1
ATOM 1451 C C . SER A 1 186 ? -40.876 2.523 -9.100 1.00 31.98 186 SER A C 1
ATOM 1453 O O . SER A 1 186 ? -40.688 3.652 -8.652 1.00 31.98 186 SER A O 1
ATOM 1455 N N . SER A 1 187 ? -41.091 2.298 -10.394 1.00 38.56 187 SER A N 1
ATOM 1456 C CA . SER A 1 187 ? -41.527 3.331 -11.331 1.00 38.56 187 SER A CA 1
ATOM 1457 C C . SER A 1 187 ? -42.826 3.971 -10.835 1.00 38.56 187 SER A C 1
ATOM 1459 O O . SER A 1 187 ? -43.787 3.231 -10.637 1.00 38.56 187 SER A O 1
ATOM 1461 N N . LEU A 1 188 ? -42.866 5.298 -10.676 1.00 31.67 188 LEU A N 1
ATOM 1462 C CA . LEU A 1 188 ? -44.034 6.165 -10.903 1.00 31.67 188 LEU A CA 1
ATOM 1463 C C . LEU A 1 188 ? -43.620 7.646 -10.772 1.00 31.67 188 LEU A C 1
ATOM 1465 O O . LEU A 1 188 ? -42.866 8.032 -9.886 1.00 31.67 188 LEU A O 1
ATOM 1469 N N . ASN A 1 189 ? -44.105 8.440 -11.725 1.00 34.38 189 ASN A N 1
ATOM 1470 C CA . ASN A 1 189 ? -43.861 9.863 -11.973 1.00 34.38 189 ASN A CA 1
ATOM 1471 C C . ASN A 1 189 ? -44.014 10.793 -10.753 1.00 34.38 189 ASN A C 1
ATOM 1473 O O . ASN A 1 189 ? -44.953 10.631 -9.977 1.00 34.38 189 ASN A O 1
ATOM 1477 N N . THR A 1 190 ? -43.235 11.885 -10.714 1.00 30.94 190 THR A N 1
ATOM 1478 C CA . THR A 1 190 ? -43.675 13.285 -10.989 1.00 30.94 190 THR A CA 1
ATOM 1479 C C . THR A 1 190 ? -42.618 14.282 -10.471 1.00 30.94 190 THR A C 1
ATOM 1481 O O . THR A 1 190 ? -42.227 14.234 -9.311 1.00 30.94 190 THR A O 1
ATOM 1484 N N . ALA A 1 191 ? -42.156 15.194 -11.331 1.00 27.97 191 ALA A N 1
ATOM 1485 C CA . ALA A 1 191 ? -41.390 16.406 -10.983 1.00 27.97 191 ALA A CA 1
ATOM 1486 C C . ALA A 1 191 ? -42.343 17.629 -10.936 1.00 27.97 191 ALA A C 1
ATOM 1488 O O . ALA A 1 191 ? -43.481 17.474 -11.381 1.00 27.97 191 ALA A O 1
ATOM 1489 N N . PRO A 1 192 ? -41.926 18.876 -10.613 1.00 44.66 192 PRO A N 1
ATOM 1490 C CA . PRO A 1 192 ? -40.824 19.392 -9.776 1.00 44.66 192 PRO A CA 1
ATOM 1491 C C . PRO A 1 192 ? -41.328 20.423 -8.719 1.00 44.66 192 PRO A C 1
ATOM 1493 O O . PRO A 1 192 ? -42.409 20.982 -8.876 1.00 44.66 192 PRO A O 1
ATOM 1496 N N . VAL A 1 193 ? -40.542 20.776 -7.686 1.00 31.38 193 VAL A N 1
ATOM 1497 C CA . VAL A 1 193 ? -40.777 22.003 -6.878 1.00 31.38 193 VAL A CA 1
ATOM 1498 C C . VAL A 1 193 ? -39.453 22.710 -6.548 1.00 31.38 193 VAL A C 1
ATOM 1500 O O . VAL A 1 193 ? -38.410 22.085 -6.388 1.00 31.38 193 VAL A O 1
ATOM 1503 N N . VAL A 1 194 ? -39.555 24.036 -6.538 1.00 31.14 194 VAL A N 1
ATOM 1504 C CA . VAL A 1 194 ? -38.582 25.113 -6.747 1.00 31.14 194 VAL A CA 1
ATOM 1505 C C . VAL A 1 194 ? -37.896 25.596 -5.455 1.00 31.14 194 VAL A C 1
ATOM 1507 O O . VAL A 1 194 ? -38.536 25.697 -4.416 1.00 31.14 194 VAL A O 1
ATOM 1510 N N . ASP A 1 195 ? -36.602 25.906 -5.598 1.00 28.02 195 ASP A N 1
ATOM 1511 C CA . ASP A 1 195 ? -35.800 27.028 -5.061 1.00 28.02 195 ASP A CA 1
ATOM 1512 C C . ASP A 1 195 ? -36.115 27.640 -3.675 1.00 28.02 195 ASP A C 1
ATOM 1514 O O . ASP A 1 195 ? -37.156 28.258 -3.461 1.00 28.02 195 ASP A O 1
ATOM 1518 N N . SER A 1 196 ? -35.106 27.629 -2.793 1.00 29.19 196 SER A N 1
ATOM 1519 C CA . SER A 1 196 ? -34.848 28.752 -1.879 1.00 29.19 196 SER A CA 1
ATOM 1520 C C . SER A 1 196 ? -33.392 28.756 -1.380 1.00 29.19 196 SER A C 1
ATOM 1522 O O . SER A 1 196 ? -33.038 28.080 -0.412 1.00 29.19 196 SER A O 1
ATOM 1524 N N . LEU A 1 197 ? -32.550 29.564 -2.028 1.00 29.77 197 LEU A N 1
ATOM 1525 C CA . LEU A 1 197 ? -31.231 30.001 -1.553 1.00 29.77 197 LEU A CA 1
ATOM 1526 C C . LEU A 1 197 ? -31.335 31.241 -0.642 1.00 29.77 197 LEU A C 1
ATOM 1528 O O . LEU A 1 197 ? -31.909 32.248 -1.056 1.00 29.77 197 LEU A O 1
ATOM 1532 N N . LYS A 1 198 ? -30.679 31.197 0.535 1.00 28.66 198 LYS A N 1
ATOM 1533 C CA . LYS A 1 198 ? -29.759 32.216 1.123 1.00 28.66 198 LYS A CA 1
ATOM 1534 C C . LYS A 1 198 ? -29.733 32.166 2.662 1.00 28.66 198 LYS A C 1
ATOM 1536 O O . LYS A 1 198 ? -30.710 32.540 3.295 1.00 28.66 198 LYS A O 1
ATOM 1541 N N . HIS A 1 199 ? -28.551 31.952 3.251 1.00 26.59 199 HIS A N 1
ATOM 1542 C CA . HIS A 1 199 ? -27.908 32.994 4.067 1.00 26.59 199 HIS A CA 1
ATOM 1543 C C . HIS A 1 199 ? -26.396 32.754 4.195 1.00 26.59 199 HIS A C 1
ATOM 1545 O O . HIS A 1 199 ? -25.927 31.628 4.311 1.00 26.59 199 HIS A O 1
ATOM 1551 N N . SER A 1 200 ? -25.652 33.854 4.131 1.00 27.03 200 SER A N 1
ATOM 1552 C CA . SER A 1 200 ? -24.195 33.964 4.078 1.00 27.03 200 SER A CA 1
ATOM 1553 C C . SER A 1 200 ? -23.607 34.209 5.470 1.00 27.03 200 SER A C 1
ATOM 1555 O O . SER A 1 200 ? -24.170 35.009 6.216 1.00 27.03 200 SER A O 1
ATOM 1557 N N . ARG A 1 201 ? -22.415 33.665 5.754 1.00 25.39 201 ARG A N 1
ATOM 1558 C CA . ARG A 1 201 ? -21.319 34.410 6.410 1.00 25.39 201 ARG A CA 1
ATOM 1559 C C . ARG A 1 201 ? -19.983 33.672 6.292 1.00 25.39 201 ARG A C 1
ATOM 1561 O O . ARG A 1 201 ? -19.827 32.567 6.795 1.00 25.39 201 ARG A O 1
ATOM 1568 N N . SER A 1 202 ? -19.029 34.324 5.642 1.00 32.25 202 SER A N 1
ATOM 1569 C CA . SER A 1 202 ? -17.596 34.025 5.649 1.00 32.25 202 SER A CA 1
ATOM 1570 C C . SER A 1 202 ? -16.930 34.484 6.957 1.00 32.25 202 SER A C 1
ATOM 1572 O O . SER A 1 202 ? -17.392 35.451 7.569 1.00 32.25 202 SER A O 1
ATOM 1574 N N . PRO A 1 203 ? -15.808 33.855 7.346 1.00 33.56 203 PRO A N 1
ATOM 1575 C CA . PRO A 1 203 ? -14.726 34.559 8.028 1.00 33.56 203 PRO A CA 1
ATOM 1576 C C . PRO A 1 203 ? -13.412 34.528 7.234 1.00 33.56 203 PRO A C 1
ATOM 1578 O O . PRO A 1 203 ? -13.236 33.786 6.272 1.00 33.56 203 PRO A O 1
ATOM 1581 N N . GLU A 1 204 ? -12.532 35.428 7.648 1.00 30.34 204 GLU A N 1
ATOM 1582 C CA . GLU A 1 204 ? -11.466 36.078 6.901 1.00 30.34 204 GLU A CA 1
ATOM 1583 C C . GLU A 1 204 ? -10.221 35.241 6.570 1.00 30.34 204 GLU A C 1
ATOM 1585 O O . GLU A 1 204 ? -9.844 34.276 7.231 1.00 30.34 204 GLU A O 1
ATOM 1590 N N . LEU A 1 205 ? -9.549 35.733 5.529 1.00 34.84 205 LEU A N 1
ATOM 1591 C CA . LEU A 1 205 ? -8.290 35.303 4.944 1.00 34.84 205 LEU A CA 1
ATOM 1592 C C . LEU A 1 205 ? -7.096 35.615 5.874 1.00 34.84 205 LEU A C 1
ATOM 1594 O O . LEU A 1 205 ? -6.616 36.747 5.934 1.00 34.84 205 LEU A O 1
ATOM 1598 N N . GLY A 1 206 ? -6.575 34.591 6.553 1.00 30.14 206 GLY A N 1
ATOM 1599 C CA . GLY A 1 206 ? -5.268 34.613 7.218 1.00 30.14 206 GLY A CA 1
ATOM 1600 C C . GLY A 1 206 ? -4.151 34.170 6.266 1.00 30.14 206 GLY A C 1
ATOM 1601 O O . GLY A 1 206 ? -4.221 33.102 5.666 1.00 30.14 206 GLY A O 1
ATOM 1602 N N . LYS A 1 207 ? -3.124 35.009 6.106 1.00 37.81 207 LYS A N 1
ATOM 1603 C CA . LYS A 1 207 ? -1.995 34.870 5.167 1.00 37.81 207 LYS A CA 1
ATOM 1604 C C . LYS A 1 207 ? -1.263 33.515 5.270 1.00 37.81 207 LYS A C 1
ATOM 1606 O O . LYS A 1 207 ? -0.538 33.276 6.231 1.00 37.81 207 LYS A O 1
ATOM 1611 N N . LEU A 1 208 ? -1.363 32.694 4.220 1.00 34.91 208 LEU A N 1
ATOM 1612 C CA . LEU A 1 208 ? -0.523 31.518 3.952 1.00 34.91 208 LEU A CA 1
ATOM 1613 C C . LEU A 1 208 ? 0.606 31.903 2.986 1.00 34.91 208 LEU A C 1
ATOM 1615 O O . LEU A 1 208 ? 0.408 31.915 1.775 1.00 34.91 208 LEU A O 1
ATOM 1619 N N . ASN A 1 209 ? 1.795 32.187 3.519 1.00 39.97 209 ASN A N 1
ATOM 1620 C CA . ASN A 1 209 ? 3.006 32.388 2.711 1.00 39.97 209 ASN A CA 1
ATOM 1621 C C . ASN A 1 209 ? 4.046 31.258 2.865 1.00 39.97 209 ASN A C 1
ATOM 1623 O O . ASN A 1 209 ? 5.166 31.415 2.401 1.00 39.97 209 ASN A O 1
ATOM 1627 N N . SER A 1 210 ? 3.701 30.104 3.454 1.00 44.03 210 SER A N 1
ATOM 1628 C CA . SER A 1 210 ? 4.623 28.952 3.583 1.00 44.03 210 SER A CA 1
ATOM 1629 C C . SER A 1 210 ? 4.245 27.724 2.739 1.00 44.03 210 SER A C 1
ATOM 1631 O O . SER A 1 210 ? 5.105 26.912 2.406 1.00 44.03 210 SER A O 1
ATOM 1633 N N . SER A 1 211 ? 2.983 27.588 2.326 1.00 40.34 211 SER A N 1
ATOM 1634 C CA . SER A 1 211 ? 2.474 26.410 1.604 1.00 40.34 211 SER A CA 1
ATOM 1635 C C . SER A 1 211 ? 2.689 26.462 0.086 1.00 40.34 211 SER A C 1
ATOM 1637 O O . SER A 1 211 ? 2.732 25.422 -0.570 1.00 40.34 211 SER A O 1
ATOM 1639 N N . ALA A 1 212 ? 2.865 27.653 -0.496 1.00 45.59 212 ALA A N 1
ATOM 1640 C CA . ALA A 1 212 ? 3.092 27.814 -1.934 1.00 45.59 212 ALA A CA 1
ATOM 1641 C C . ALA A 1 212 ? 4.512 27.399 -2.369 1.00 45.59 212 ALA A C 1
ATOM 1643 O O . ALA A 1 212 ? 4.688 26.888 -3.478 1.00 45.59 212 ALA A O 1
ATOM 1644 N N . GLU A 1 213 ? 5.517 27.575 -1.503 1.00 44.44 213 GLU A N 1
ATOM 1645 C CA . GLU A 1 213 ? 6.895 27.143 -1.773 1.00 44.44 213 GLU A CA 1
ATOM 1646 C C . GLU A 1 213 ? 7.084 25.638 -1.549 1.00 44.44 213 GLU A C 1
ATOM 1648 O O . GLU A 1 213 ? 7.698 24.978 -2.389 1.00 44.44 213 GLU A O 1
ATOM 1653 N N . GLN A 1 214 ? 6.471 25.062 -0.503 1.00 43.38 214 GLN A N 1
ATOM 1654 C CA . GLN A 1 214 ? 6.445 23.607 -0.312 1.00 43.38 214 GLN A CA 1
ATOM 1655 C C . GLN A 1 214 ? 5.737 22.905 -1.481 1.00 43.38 214 GLN A C 1
ATOM 1657 O O . GLN A 1 214 ? 6.331 22.027 -2.105 1.00 43.38 214 GLN A O 1
ATOM 1662 N N . ASN A 1 215 ? 4.534 23.342 -1.875 1.00 43.38 215 ASN A N 1
ATOM 1663 C CA . ASN A 1 215 ? 3.796 22.729 -2.990 1.00 43.38 215 ASN A CA 1
ATOM 1664 C C . ASN A 1 215 ? 4.517 22.831 -4.346 1.00 43.38 215 ASN A C 1
ATOM 1666 O O . ASN A 1 215 ? 4.380 21.936 -5.182 1.00 43.38 215 ASN A O 1
ATOM 1670 N N . LYS A 1 216 ? 5.306 23.888 -4.591 1.00 48.00 216 LYS A N 1
ATOM 1671 C CA . LYS A 1 216 ? 6.145 23.979 -5.801 1.00 48.00 216 LYS A CA 1
ATOM 1672 C C . LYS A 1 216 ? 7.305 22.983 -5.773 1.00 48.00 216 LYS A C 1
ATOM 1674 O O . LYS A 1 216 ? 7.596 22.376 -6.803 1.00 48.00 216 LYS A O 1
ATOM 1679 N N . ARG A 1 217 ? 7.931 22.785 -4.608 1.00 51.16 217 ARG A N 1
ATOM 1680 C CA . ARG A 1 217 ? 9.033 21.830 -4.423 1.00 51.16 217 ARG A CA 1
ATOM 1681 C C . ARG A 1 217 ? 8.559 20.380 -4.597 1.00 51.16 217 ARG A C 1
ATOM 1683 O O . ARG A 1 217 ? 9.194 19.635 -5.336 1.00 51.16 217 ARG A O 1
ATOM 1690 N N . PHE A 1 218 ? 7.398 20.020 -4.041 1.00 53.31 218 PHE A N 1
ATOM 1691 C CA . PHE A 1 218 ? 6.800 18.683 -4.198 1.00 53.31 218 PHE A CA 1
ATOM 1692 C C . PHE A 1 218 ? 6.420 18.354 -5.651 1.00 53.31 218 PHE A C 1
ATOM 1694 O O . PHE A 1 218 ? 6.718 17.260 -6.131 1.00 53.31 218 PHE A O 1
ATOM 1701 N N . LYS A 1 219 ? 5.851 19.315 -6.397 1.00 57.84 219 LYS A N 1
ATOM 1702 C CA . LYS A 1 219 ? 5.549 19.125 -7.829 1.00 57.84 219 LYS A CA 1
ATOM 1703 C C . LYS A 1 219 ? 6.811 18.924 -8.672 1.00 57.84 219 LYS A C 1
ATOM 1705 O O . LYS A 1 219 ? 6.811 18.093 -9.575 1.00 57.84 219 LYS A O 1
ATOM 1710 N N . GLY A 1 220 ? 7.892 19.649 -8.373 1.00 60.94 220 GLY A N 1
ATOM 1711 C CA . GLY A 1 220 ? 9.166 19.515 -9.090 1.00 60.94 220 GLY A CA 1
ATOM 1712 C C . GLY A 1 220 ? 9.800 18.129 -8.939 1.00 60.94 220 GLY A C 1
ATOM 1713 O O . GLY A 1 220 ? 10.246 17.546 -9.926 1.00 60.94 220 GLY A O 1
ATOM 1714 N N . VAL A 1 221 ? 9.775 17.571 -7.726 1.00 64.94 221 VAL A N 1
ATOM 1715 C CA . VAL A 1 221 ? 10.346 16.244 -7.435 1.00 64.94 221 VAL A CA 1
ATOM 1716 C C . VAL A 1 221 ? 9.516 15.121 -8.070 1.00 64.94 221 VAL A C 1
ATOM 1718 O O . VAL A 1 221 ? 10.081 14.194 -8.648 1.00 64.94 221 VAL A O 1
ATOM 1721 N N . GLN A 1 222 ? 8.181 15.226 -8.065 1.00 69.00 222 GLN A N 1
ATOM 1722 C CA . GLN A 1 222 ? 7.310 14.259 -8.751 1.00 69.00 222 GLN A CA 1
ATOM 1723 C C . GLN A 1 222 ? 7.511 14.264 -10.274 1.00 69.00 222 GLN A C 1
ATOM 1725 O O . GLN A 1 222 ? 7.578 13.202 -10.892 1.00 69.00 222 GLN A O 1
ATOM 1730 N N . ILE A 1 223 ? 7.668 15.440 -10.889 1.00 76.00 223 ILE A N 1
ATOM 1731 C CA . ILE A 1 223 ? 7.966 15.544 -12.326 1.00 76.00 223 ILE A CA 1
ATOM 1732 C C . ILE A 1 223 ? 9.322 14.894 -12.641 1.00 76.00 223 ILE A C 1
ATOM 1734 O O . ILE A 1 223 ? 9.433 14.163 -13.627 1.00 76.00 223 ILE A O 1
ATOM 1738 N N . LEU A 1 224 ? 10.338 15.096 -11.793 1.00 76.12 224 LEU A N 1
ATOM 1739 C CA . LEU A 1 224 ? 11.664 14.487 -11.954 1.00 76.12 224 LEU A CA 1
ATOM 1740 C C . LEU A 1 224 ? 11.615 12.947 -11.857 1.00 76.12 224 LEU A C 1
ATOM 1742 O O . LEU A 1 224 ? 12.225 12.265 -12.679 1.00 76.12 224 LEU A O 1
ATOM 1746 N N . ARG A 1 225 ? 10.834 12.402 -10.912 1.00 80.44 225 ARG A N 1
ATOM 1747 C CA . ARG A 1 225 ? 10.609 10.952 -10.736 1.00 80.44 225 ARG A CA 1
ATOM 1748 C C . ARG A 1 225 ? 10.072 10.312 -12.011 1.00 80.44 225 ARG A C 1
ATOM 1750 O O . ARG A 1 225 ? 10.701 9.434 -12.601 1.00 80.44 225 ARG A O 1
ATOM 1757 N N . TYR A 1 226 ? 8.910 10.769 -12.468 1.00 83.62 226 TYR A N 1
ATOM 1758 C CA . TYR A 1 226 ? 8.231 10.119 -13.588 1.00 83.62 226 TYR A CA 1
ATOM 1759 C C . TYR A 1 226 ? 8.915 10.381 -14.931 1.00 83.62 226 TYR A C 1
ATOM 1761 O O . TYR A 1 226 ? 8.903 9.504 -15.793 1.00 83.62 226 TYR A O 1
ATOM 1769 N N . SER A 1 227 ? 9.567 11.536 -15.104 1.00 85.50 227 SER A N 1
ATOM 1770 C CA . SER A 1 227 ? 10.373 11.798 -16.303 1.00 85.50 227 SER A CA 1
ATOM 1771 C C . SER A 1 227 ? 11.627 10.921 -16.361 1.00 85.50 227 SER A C 1
ATOM 1773 O O . SER A 1 227 ? 11.910 10.362 -17.420 1.00 85.50 227 SER A O 1
ATOM 1775 N N . GLY A 1 228 ? 12.323 10.718 -15.236 1.00 85.62 228 GLY A N 1
ATOM 1776 C CA . GLY A 1 228 ? 13.459 9.796 -15.140 1.00 85.62 228 GLY A CA 1
ATOM 1777 C C . GLY A 1 228 ? 13.062 8.347 -15.434 1.00 85.62 228 GLY A C 1
ATOM 1778 O O . GLY A 1 228 ? 13.703 7.687 -16.253 1.00 85.62 228 GLY A O 1
ATOM 1779 N N . LEU A 1 229 ? 11.951 7.878 -14.851 1.00 89.50 229 LEU A N 1
ATOM 1780 C CA . LEU A 1 229 ? 11.427 6.529 -15.090 1.00 89.50 229 LEU A CA 1
ATOM 1781 C C . LEU A 1 229 ? 11.016 6.317 -16.555 1.00 89.50 229 LEU A C 1
ATOM 1783 O O . LEU A 1 229 ? 11.394 5.315 -17.163 1.00 89.50 229 LEU A O 1
ATOM 1787 N N . LEU A 1 230 ? 10.276 7.267 -17.138 1.00 89.62 230 LEU A N 1
ATOM 1788 C CA . LEU A 1 230 ? 9.847 7.205 -18.537 1.00 89.62 230 LEU A CA 1
ATOM 1789 C C . LEU A 1 230 ? 11.049 7.188 -19.487 1.00 89.62 230 LEU A C 1
ATOM 1791 O O . LEU A 1 230 ? 11.090 6.385 -20.421 1.00 89.62 230 LEU A O 1
ATOM 1795 N N . LEU A 1 231 ? 12.037 8.052 -19.238 1.00 89.06 231 LEU A N 1
ATOM 1796 C CA . LEU A 1 231 ? 13.258 8.116 -20.032 1.00 89.06 231 LEU A CA 1
ATOM 1797 C C . LEU A 1 231 ? 14.073 6.824 -19.899 1.00 89.06 231 LEU A C 1
ATOM 1799 O O . LEU A 1 231 ? 14.532 6.300 -20.913 1.00 89.06 231 LEU A O 1
ATOM 1803 N N . GLY A 1 232 ? 14.195 6.270 -18.690 1.00 90.25 232 GLY A N 1
ATOM 1804 C CA . GLY A 1 232 ? 14.869 4.998 -18.423 1.00 90.25 232 GLY A CA 1
ATOM 1805 C C . GLY A 1 232 ? 14.240 3.835 -19.193 1.00 90.25 232 GLY A C 1
ATOM 1806 O O . GLY A 1 232 ? 14.890 3.215 -20.034 1.00 90.25 232 GLY A O 1
ATOM 1807 N N . VAL A 1 233 ? 12.947 3.584 -18.977 1.00 91.94 233 VAL A N 1
ATOM 1808 C CA . VAL A 1 233 ? 12.227 2.467 -19.614 1.00 91.94 233 VAL A CA 1
ATOM 1809 C C . VAL A 1 233 ? 12.151 2.636 -21.135 1.00 91.94 233 VAL A C 1
ATOM 1811 O O . VAL A 1 233 ? 12.426 1.691 -21.877 1.00 91.94 233 VAL A O 1
ATOM 1814 N N . GLY A 1 234 ? 11.825 3.839 -21.620 1.00 91.69 234 GLY A N 1
ATOM 1815 C CA . GLY A 1 234 ? 11.690 4.115 -23.051 1.00 91.69 234 GLY A CA 1
ATOM 1816 C C . GLY A 1 234 ? 13.006 3.965 -23.816 1.00 91.69 234 GLY A C 1
ATOM 1817 O O . GLY A 1 234 ? 13.052 3.301 -24.854 1.00 91.69 234 GLY A O 1
ATOM 1818 N N . SER A 1 235 ? 14.099 4.527 -23.289 1.00 90.25 235 SER A N 1
ATOM 1819 C CA . SER A 1 235 ? 15.425 4.382 -23.904 1.00 90.25 235 SER A CA 1
ATOM 1820 C C . SER A 1 235 ? 15.962 2.951 -23.809 1.00 90.25 235 SER A C 1
ATOM 1822 O O . SER A 1 235 ? 16.611 2.491 -24.750 1.00 90.25 235 SER A O 1
ATOM 1824 N N . GLY A 1 236 ? 15.630 2.220 -22.738 1.00 89.19 236 GLY A N 1
ATOM 1825 C CA . GLY A 1 236 ? 16.007 0.816 -22.570 1.00 89.19 236 GLY A CA 1
ATOM 1826 C C . GLY A 1 236 ? 15.355 -0.069 -23.628 1.00 89.19 236 GLY A C 1
ATOM 1827 O O . GLY A 1 236 ? 16.041 -0.819 -24.325 1.00 89.19 236 GLY A O 1
ATOM 1828 N N . ALA A 1 237 ? 14.045 0.090 -23.837 1.00 91.50 237 ALA A N 1
ATOM 1829 C CA . ALA A 1 237 ? 13.325 -0.596 -24.908 1.00 91.50 237 ALA A CA 1
ATOM 1830 C C . ALA A 1 237 ? 13.899 -0.249 -26.294 1.00 91.50 237 ALA A C 1
ATOM 1832 O O . ALA A 1 237 ? 14.136 -1.140 -27.112 1.00 91.50 237 ALA A O 1
ATOM 1833 N N . PHE A 1 238 ? 14.196 1.030 -26.547 1.00 92.81 238 PHE A N 1
ATOM 1834 C CA . PHE A 1 238 ? 14.829 1.469 -27.791 1.00 92.81 238 PHE A CA 1
ATOM 1835 C C . PHE A 1 238 ? 16.220 0.842 -28.006 1.00 92.81 238 PHE A C 1
ATOM 1837 O O . PHE A 1 238 ? 16.527 0.381 -29.110 1.00 92.81 238 PHE A O 1
ATOM 1844 N N . SER A 1 239 ? 17.053 0.774 -26.964 1.00 91.88 239 SER A N 1
ATOM 1845 C CA . SER A 1 239 ? 18.380 0.148 -27.019 1.00 91.88 239 SER A CA 1
ATOM 1846 C C . SER A 1 239 ? 18.282 -1.349 -27.337 1.00 91.88 239 SER A C 1
ATOM 1848 O O . SER A 1 239 ? 18.967 -1.840 -28.231 1.00 91.88 239 SER A O 1
ATOM 1850 N N . ILE A 1 240 ? 17.349 -2.071 -26.708 1.00 92.31 240 ILE A N 1
ATOM 1851 C CA . ILE A 1 240 ? 17.125 -3.501 -26.979 1.00 92.31 240 ILE A CA 1
ATOM 1852 C C . ILE A 1 240 ? 16.660 -3.728 -28.426 1.00 92.31 240 ILE A C 1
ATOM 1854 O O . ILE A 1 240 ? 17.150 -4.633 -29.110 1.00 92.31 240 ILE A O 1
ATOM 1858 N N . VAL A 1 241 ? 15.740 -2.900 -28.927 1.00 93.31 241 VAL A N 1
ATOM 1859 C CA . VAL A 1 241 ? 15.248 -3.002 -30.311 1.00 93.31 241 VAL A CA 1
ATOM 1860 C C . VAL A 1 241 ? 16.364 -2.718 -31.316 1.00 93.31 241 VAL A C 1
ATOM 1862 O O . VAL A 1 241 ? 16.513 -3.456 -32.287 1.00 93.31 241 VAL A O 1
ATOM 1865 N N . THR A 1 242 ? 17.174 -1.684 -31.091 1.00 92.12 242 THR A N 1
ATOM 1866 C CA . THR A 1 242 ? 18.298 -1.350 -31.983 1.00 92.12 242 THR A CA 1
ATOM 1867 C C . THR A 1 242 ? 19.406 -2.400 -31.935 1.00 92.12 242 THR A C 1
ATOM 1869 O O . THR A 1 242 ? 19.933 -2.772 -32.985 1.00 92.12 242 THR A O 1
ATOM 1872 N N . LEU A 1 243 ? 19.694 -2.970 -30.762 1.00 92.62 243 LEU A N 1
ATOM 1873 C CA . LEU A 1 243 ? 20.636 -4.077 -30.616 1.00 92.62 243 LEU A CA 1
ATOM 1874 C C . LEU A 1 243 ? 20.196 -5.301 -31.432 1.00 92.62 243 LEU A C 1
ATOM 1876 O O . LEU A 1 243 ? 20.991 -5.873 -32.174 1.00 92.62 243 LEU A O 1
ATOM 1880 N N . THR A 1 244 ? 18.930 -5.697 -31.303 1.00 92.69 244 THR A N 1
ATOM 1881 C CA . THR A 1 244 ? 18.406 -6.931 -31.907 1.00 92.69 244 THR A CA 1
ATOM 1882 C C . THR A 1 244 ? 18.093 -6.795 -33.392 1.00 92.69 244 THR A C 1
ATOM 1884 O O . THR A 1 244 ? 18.415 -7.702 -34.151 1.00 92.69 244 THR A O 1
ATOM 1887 N N . LYS A 1 245 ? 17.487 -5.682 -33.821 1.00 92.94 245 LYS A N 1
ATOM 1888 C CA . LYS A 1 245 ? 17.030 -5.507 -35.208 1.00 92.94 245 LYS A CA 1
ATOM 1889 C C . LYS A 1 245 ? 18.031 -4.811 -36.124 1.00 92.94 245 LYS A C 1
ATOM 1891 O O . LYS A 1 245 ? 17.897 -4.943 -37.334 1.00 92.94 245 LYS A O 1
ATOM 1896 N N . ALA A 1 246 ? 18.987 -4.052 -35.587 1.00 91.81 246 ALA A N 1
ATOM 1897 C CA . ALA A 1 246 ? 19.939 -3.299 -36.405 1.00 91.81 246 ALA A CA 1
ATOM 1898 C C . ALA A 1 246 ? 21.386 -3.747 -36.182 1.00 91.81 246 ALA A C 1
ATOM 1900 O O . ALA A 1 246 ? 22.077 -4.049 -37.149 1.00 91.81 246 ALA A O 1
ATOM 1901 N N . TYR A 1 247 ? 21.850 -3.810 -34.931 1.00 94.81 247 TYR A N 1
ATOM 1902 C CA . TYR A 1 247 ? 23.254 -4.122 -34.656 1.00 94.81 247 TYR A CA 1
ATOM 1903 C C . TYR A 1 247 ? 23.600 -5.589 -34.913 1.00 94.81 247 TYR A C 1
ATOM 1905 O O . TYR A 1 247 ? 24.537 -5.833 -35.662 1.00 94.81 247 TYR A O 1
ATOM 1913 N N . LYS A 1 248 ? 22.858 -6.552 -34.341 1.00 94.12 248 LYS A N 1
ATOM 1914 C CA . LYS A 1 248 ? 23.149 -7.987 -34.524 1.00 94.12 248 LYS A CA 1
ATOM 1915 C C . LYS A 1 248 ? 23.210 -8.395 -36.006 1.00 94.12 248 LYS A C 1
ATOM 1917 O O . LYS A 1 248 ? 24.248 -8.913 -36.402 1.00 94.12 248 LYS A O 1
ATOM 1922 N N . PRO A 1 249 ? 22.212 -8.067 -36.854 1.00 95.19 249 PRO A N 1
ATOM 1923 C CA . PRO A 1 249 ? 22.282 -8.406 -38.275 1.00 95.19 249 PRO A CA 1
ATOM 1924 C C . PRO A 1 249 ? 23.454 -7.730 -38.998 1.00 95.19 249 PRO A C 1
ATOM 1926 O O . PRO A 1 249 ? 24.124 -8.363 -39.803 1.00 95.19 249 PRO A O 1
ATOM 1929 N N . ALA A 1 250 ? 23.741 -6.457 -38.693 1.00 92.56 250 ALA A N 1
ATOM 1930 C CA . ALA A 1 250 ? 24.868 -5.744 -39.299 1.00 92.56 250 ALA A CA 1
ATOM 1931 C C . ALA A 1 250 ? 26.233 -6.273 -38.822 1.00 92.56 250 ALA A C 1
ATOM 1933 O O . ALA A 1 250 ? 27.217 -6.182 -39.549 1.00 92.56 250 ALA A O 1
ATOM 1934 N N . ALA A 1 251 ? 26.312 -6.800 -37.598 1.00 93.88 251 ALA A N 1
ATOM 1935 C CA . ALA A 1 251 ? 27.510 -7.440 -37.071 1.00 93.88 251 ALA A CA 1
ATOM 1936 C C . ALA A 1 251 ? 27.753 -8.794 -37.749 1.00 93.88 251 ALA A C 1
ATOM 1938 O O . ALA A 1 251 ? 28.870 -9.026 -38.195 1.00 93.88 251 ALA A O 1
ATOM 1939 N N . GLU A 1 252 ? 26.712 -9.617 -37.902 1.00 93.44 252 GLU A N 1
ATOM 1940 C CA . GLU A 1 252 ? 26.775 -10.892 -38.631 1.00 93.44 252 GLU A CA 1
ATOM 1941 C C . GLU A 1 252 ? 27.140 -10.686 -40.111 1.00 93.44 252 GLU A C 1
ATOM 1943 O O . GLU A 1 252 ? 27.960 -11.416 -40.660 1.00 93.44 252 GLU A O 1
ATOM 1948 N N . GLU A 1 253 ? 26.568 -9.672 -40.771 1.00 90.00 253 GLU A N 1
ATOM 1949 C CA . GLU A 1 253 ? 26.924 -9.310 -42.150 1.00 90.00 253 GLU A CA 1
ATOM 1950 C C . GLU A 1 253 ? 28.392 -8.875 -42.257 1.00 90.00 253 GLU A C 1
ATOM 1952 O O . GLU A 1 253 ? 29.100 -9.279 -43.176 1.00 90.00 253 GLU A O 1
ATOM 1957 N N . PHE A 1 254 ? 28.869 -8.068 -41.309 1.00 91.69 254 PHE A N 1
ATOM 1958 C CA . PHE A 1 254 ? 30.265 -7.645 -41.269 1.00 91.69 254 PHE A CA 1
ATOM 1959 C C . PHE A 1 254 ? 31.229 -8.809 -40.992 1.00 91.69 254 PHE A C 1
ATOM 1961 O O . PHE A 1 254 ? 32.312 -8.844 -41.573 1.00 91.69 254 PHE A O 1
ATOM 1968 N N . GLU A 1 255 ? 30.856 -9.742 -40.115 1.00 89.62 255 GLU A N 1
ATOM 1969 C CA . GLU A 1 255 ? 31.642 -10.938 -39.792 1.00 89.62 255 GLU A CA 1
ATOM 1970 C C . GLU A 1 255 ? 31.794 -11.833 -41.022 1.00 89.62 255 GLU A C 1
ATOM 1972 O O . GLU A 1 255 ? 32.921 -12.121 -41.414 1.00 89.62 255 GLU A O 1
ATOM 1977 N N . LYS A 1 256 ? 30.692 -12.119 -41.728 1.00 87.06 256 LYS A N 1
ATOM 1978 C CA . LYS A 1 256 ? 30.716 -12.859 -43.002 1.00 87.06 256 LYS A CA 1
ATOM 1979 C C . LYS A 1 256 ? 31.623 -12.219 -44.052 1.00 87.06 256 LYS A C 1
ATOM 1981 O O . LYS A 1 256 ? 32.320 -12.923 -44.763 1.00 87.06 256 LYS A O 1
ATOM 1986 N N . LEU A 1 257 ? 31.625 -10.887 -44.150 1.00 83.56 257 LEU A N 1
ATOM 1987 C CA . LEU A 1 257 ? 32.497 -10.151 -45.078 1.00 83.56 257 LEU A CA 1
ATOM 1988 C C . LEU A 1 257 ? 33.960 -10.076 -44.618 1.00 83.56 257 LEU A C 1
ATOM 1990 O O . LEU A 1 257 ? 34.822 -9.664 -45.393 1.00 83.56 257 LEU A O 1
ATOM 1994 N N . SER A 1 258 ? 34.234 -10.383 -43.352 1.00 82.12 258 SER A N 1
ATOM 1995 C CA . SER A 1 258 ? 35.580 -10.364 -42.772 1.00 82.12 258 SER A CA 1
ATOM 1996 C C . SER A 1 258 ? 36.226 -11.750 -42.745 1.00 82.12 258 SER A C 1
ATOM 1998 O O . SER A 1 258 ? 37.445 -11.839 -42.603 1.00 82.12 258 SER A O 1
ATOM 2000 N N . GLU A 1 259 ? 35.436 -12.815 -42.883 1.00 81.81 259 GLU A N 1
ATOM 2001 C CA . GLU A 1 259 ? 35.926 -14.171 -43.109 1.00 81.81 259 GLU A CA 1
ATOM 2002 C C . GLU A 1 259 ? 36.469 -14.307 -44.543 1.00 81.81 259 GLU A C 1
ATOM 2004 O O . GLU A 1 259 ? 35.868 -13.847 -45.512 1.00 81.81 259 GLU A O 1
ATOM 2009 N N . LEU A 1 260 ? 37.653 -14.909 -44.678 1.00 66.56 260 LEU A N 1
ATOM 2010 C CA . LEU A 1 260 ? 38.286 -15.162 -45.972 1.00 66.56 260 LEU A CA 1
ATOM 2011 C C . LEU A 1 260 ? 37.600 -16.358 -46.641 1.00 66.56 260 LEU A C 1
ATOM 2013 O O . LEU A 1 260 ? 37.804 -17.495 -46.225 1.00 66.56 260 LEU A O 1
ATOM 2017 N N . ASP A 1 261 ? 36.812 -16.105 -47.684 1.00 63.78 261 ASP A N 1
ATOM 2018 C CA . ASP A 1 261 ? 36.289 -17.164 -48.548 1.00 63.78 261 ASP A CA 1
ATOM 2019 C C . ASP A 1 261 ? 37.403 -17.652 -49.496 1.00 63.78 261 ASP A C 1
ATOM 2021 O O . ASP A 1 261 ? 37.823 -16.943 -50.416 1.00 63.78 261 ASP A O 1
ATOM 2025 N N . GLU A 1 262 ? 37.922 -18.859 -49.242 1.00 61.44 262 GLU A N 1
ATOM 2026 C CA . GLU A 1 262 ? 38.972 -19.495 -50.054 1.00 61.44 262 GLU A CA 1
ATOM 2027 C C . GLU A 1 262 ? 38.502 -19.842 -51.481 1.00 61.44 262 GLU A C 1
ATOM 2029 O O . GLU A 1 262 ? 39.337 -20.026 -52.371 1.00 61.44 262 GLU A O 1
ATOM 2034 N N . VAL A 1 263 ? 37.187 -19.921 -51.725 1.00 62.44 263 VAL A N 1
ATOM 2035 C CA . VAL A 1 263 ? 36.602 -20.370 -52.999 1.00 62.44 263 VAL A CA 1
ATOM 2036 C C . VAL A 1 263 ? 36.176 -19.187 -53.873 1.00 62.44 263 VAL A C 1
ATOM 2038 O O . VAL A 1 263 ? 36.403 -19.214 -55.085 1.00 62.44 263 VAL A O 1
ATOM 2041 N N . GLU A 1 264 ? 35.634 -18.115 -53.286 1.00 56.91 264 GLU A N 1
ATOM 2042 C CA . GLU A 1 264 ? 35.125 -16.951 -54.025 1.00 56.91 264 GLU A CA 1
ATOM 2043 C C . GLU A 1 264 ? 35.894 -15.642 -53.755 1.00 56.91 264 GLU A C 1
ATOM 2045 O O . GLU A 1 264 ? 35.350 -14.629 -53.315 1.00 56.91 264 GLU A O 1
ATOM 2050 N N . MET A 1 265 ? 37.182 -15.619 -54.117 1.00 58.62 265 MET A N 1
ATOM 2051 C CA . MET A 1 265 ? 38.111 -14.481 -53.950 1.00 58.62 265 MET A CA 1
ATOM 2052 C C . MET A 1 265 ? 37.700 -13.136 -54.620 1.00 58.62 265 MET A C 1
ATOM 2054 O O . MET A 1 265 ? 38.511 -12.207 -54.663 1.00 58.62 265 MET A O 1
ATOM 2058 N N . ARG A 1 266 ? 36.493 -12.993 -55.195 1.00 57.12 266 ARG A N 1
ATOM 2059 C CA . ARG A 1 266 ? 36.029 -11.773 -55.900 1.00 57.12 266 ARG A CA 1
ATOM 2060 C C . ARG A 1 266 ? 34.549 -11.400 -55.710 1.00 57.12 266 ARG A C 1
ATOM 2062 O O . ARG A 1 266 ? 34.033 -10.626 -56.515 1.00 57.12 266 ARG A O 1
ATOM 2069 N N . THR A 1 267 ? 33.863 -11.891 -54.684 1.00 64.19 267 THR A N 1
ATOM 2070 C CA . THR A 1 267 ? 32.412 -11.627 -54.548 1.00 64.19 267 THR A CA 1
ATOM 2071 C C . THR A 1 267 ? 32.098 -10.262 -53.926 1.00 64.19 267 THR A C 1
ATOM 2073 O O . THR A 1 267 ? 31.075 -9.664 -54.253 1.00 64.19 267 THR A O 1
ATOM 2076 N N . TYR A 1 268 ? 33.006 -9.708 -53.113 1.00 70.69 268 TYR A N 1
ATOM 2077 C CA . TYR A 1 268 ? 32.805 -8.434 -52.414 1.00 70.69 268 TYR A CA 1
ATOM 2078 C C . TYR A 1 268 ? 33.966 -7.464 -52.624 1.00 70.69 268 TYR A C 1
ATOM 2080 O O . TYR A 1 268 ? 35.136 -7.853 -52.635 1.00 70.69 268 TYR A O 1
ATOM 2088 N N . SER A 1 269 ? 33.646 -6.182 -52.792 1.00 81.81 269 SER A N 1
ATOM 2089 C CA . SER A 1 269 ? 34.641 -5.122 -52.940 1.00 81.81 269 SER A CA 1
ATOM 2090 C C . SER A 1 269 ? 35.078 -4.561 -51.584 1.00 81.81 269 SER A C 1
ATOM 2092 O O . SER A 1 269 ? 34.378 -4.665 -50.575 1.00 81.81 269 SER A O 1
ATOM 2094 N N . SER A 1 270 ? 36.221 -3.869 -51.558 1.00 83.62 270 SER A N 1
ATOM 2095 C CA . SER A 1 270 ? 36.645 -3.119 -50.367 1.00 83.62 270 SER A CA 1
ATOM 2096 C C . SER A 1 270 ? 35.623 -2.052 -49.952 1.00 83.62 270 SER A C 1
ATOM 2098 O O . SER A 1 270 ? 35.551 -1.715 -48.772 1.00 83.62 270 SER A O 1
ATOM 2100 N N . GLN A 1 271 ? 34.820 -1.541 -50.895 1.00 86.31 271 GLN A N 1
ATOM 2101 C CA . GLN A 1 271 ? 33.760 -0.581 -50.598 1.00 86.31 271 GLN A CA 1
ATOM 2102 C C . GLN A 1 271 ? 32.606 -1.240 -49.832 1.00 86.31 271 GLN A C 1
ATOM 2104 O O . GLN A 1 271 ? 32.160 -0.683 -48.834 1.00 86.31 271 GLN A O 1
ATOM 2109 N N . ASP A 1 272 ? 32.196 -2.453 -50.216 1.00 86.00 272 ASP A N 1
ATOM 2110 C CA . ASP A 1 272 ? 31.129 -3.200 -49.530 1.00 86.00 272 ASP A CA 1
ATOM 2111 C C . ASP A 1 272 ? 31.506 -3.510 -48.074 1.00 86.00 272 ASP A C 1
ATOM 2113 O O . ASP A 1 272 ? 30.687 -3.383 -47.157 1.00 86.00 272 ASP A O 1
ATOM 2117 N N . TRP A 1 273 ? 32.780 -3.845 -47.843 1.00 87.94 273 TRP A N 1
ATOM 2118 C CA . TRP A 1 273 ? 33.317 -4.048 -46.499 1.00 87.94 273 TRP A CA 1
ATOM 2119 C C . TRP A 1 273 ? 33.286 -2.756 -45.666 1.00 87.94 273 TRP A C 1
ATOM 2121 O O . TRP A 1 273 ? 32.841 -2.770 -44.514 1.00 87.94 273 TRP A O 1
ATOM 2131 N N . ILE A 1 274 ? 33.717 -1.625 -46.243 1.00 89.62 274 ILE A N 1
ATOM 2132 C CA . ILE A 1 274 ? 33.690 -0.310 -45.577 1.00 89.62 274 ILE A CA 1
ATOM 2133 C C . ILE A 1 274 ? 32.250 0.086 -45.233 1.00 89.62 274 ILE A C 1
ATOM 2135 O O . ILE A 1 274 ? 31.976 0.488 -44.100 1.00 89.62 274 ILE A O 1
ATOM 2139 N N . ASP A 1 275 ? 31.319 -0.086 -46.168 1.00 92.25 275 ASP A N 1
ATOM 2140 C CA . ASP A 1 275 ? 29.914 0.269 -45.986 1.00 92.25 275 ASP A CA 1
ATOM 2141 C C . ASP A 1 275 ? 29.243 -0.608 -44.917 1.00 92.25 275 ASP A C 1
ATOM 2143 O O . ASP A 1 275 ? 28.465 -0.110 -44.096 1.00 92.25 275 ASP A O 1
ATOM 2147 N N . SER A 1 276 ? 29.560 -1.907 -44.876 1.00 90.44 276 SER A N 1
ATOM 2148 C CA . SER A 1 276 ? 29.086 -2.827 -43.833 1.00 90.44 276 SER A CA 1
ATOM 2149 C C . SER A 1 276 ? 29.642 -2.462 -42.450 1.00 90.44 276 SER A C 1
ATOM 2151 O O . SER A 1 276 ? 28.887 -2.327 -41.479 1.00 90.44 276 SER A O 1
ATOM 2153 N N . ARG A 1 277 ? 30.948 -2.169 -42.361 1.00 91.75 277 ARG A N 1
ATOM 2154 C CA . ARG A 1 277 ? 31.592 -1.684 -41.130 1.00 91.75 277 ARG A CA 1
ATOM 2155 C C . ARG A 1 277 ? 30.919 -0.419 -40.608 1.00 91.75 277 ARG A C 1
ATOM 2157 O O . ARG A 1 277 ? 30.634 -0.307 -39.413 1.00 91.75 277 ARG A O 1
ATOM 2164 N N . ASP A 1 278 ? 30.665 0.537 -41.493 1.00 93.94 278 ASP A N 1
ATOM 2165 C CA . ASP A 1 278 ? 30.083 1.824 -41.135 1.00 93.94 278 ASP A CA 1
ATOM 2166 C C . ASP A 1 278 ? 28.611 1.676 -40.718 1.00 93.94 278 ASP A C 1
ATOM 2168 O O . ASP A 1 278 ? 28.179 2.324 -39.759 1.00 93.94 278 ASP A O 1
ATOM 2172 N N . ARG A 1 279 ? 27.846 0.778 -41.359 1.00 92.38 279 ARG A N 1
ATOM 2173 C CA . ARG A 1 279 ? 26.487 0.403 -40.927 1.00 92.38 279 ARG A CA 1
ATOM 2174 C C . ARG A 1 279 ? 26.487 -0.199 -39.523 1.00 92.38 279 ARG A C 1
ATOM 2176 O O . ARG A 1 279 ? 25.740 0.281 -38.665 1.00 92.38 279 ARG A O 1
ATOM 2183 N N . ARG A 1 280 ? 27.361 -1.174 -39.255 1.00 95.50 280 ARG A N 1
ATOM 2184 C CA . ARG A 1 280 ? 27.532 -1.781 -37.925 1.00 95.50 280 ARG A CA 1
ATOM 2185 C C . ARG A 1 280 ? 27.904 -0.733 -36.876 1.00 95.50 280 ARG A C 1
ATOM 2187 O O . ARG A 1 280 ? 27.284 -0.685 -35.817 1.00 95.50 280 ARG A O 1
ATOM 2194 N N . ASN A 1 281 ? 28.873 0.137 -37.167 1.00 93.81 281 ASN A N 1
ATOM 2195 C CA . ASN A 1 281 ? 29.321 1.182 -36.241 1.00 93.81 281 ASN A CA 1
ATOM 2196 C C . ASN A 1 281 ? 28.210 2.201 -35.939 1.00 93.81 281 ASN A C 1
ATOM 2198 O O . ASN A 1 281 ? 28.012 2.569 -34.782 1.00 93.81 281 ASN A O 1
ATOM 2202 N N . LYS A 1 282 ? 27.437 2.620 -36.950 1.00 93.88 282 LYS A N 1
ATOM 2203 C CA . LYS A 1 282 ? 26.270 3.500 -36.762 1.00 93.88 282 LYS A CA 1
ATOM 2204 C C . LYS A 1 282 ? 25.186 2.833 -35.914 1.00 93.88 282 LYS A C 1
ATOM 2206 O O . LYS A 1 282 ? 24.594 3.496 -35.062 1.00 93.88 282 LYS A O 1
ATOM 2211 N N . ALA A 1 283 ? 24.915 1.546 -36.135 1.00 90.94 283 ALA A N 1
ATOM 2212 C CA . ALA A 1 283 ? 23.955 0.790 -35.333 1.00 90.94 283 ALA A CA 1
ATOM 2213 C C . ALA A 1 283 ? 24.428 0.654 -33.877 1.00 90.94 283 ALA A C 1
ATOM 2215 O O . ALA A 1 283 ? 23.662 0.945 -32.963 1.00 90.94 283 ALA A O 1
ATOM 2216 N N . LEU A 1 284 ? 25.705 0.321 -33.666 1.00 94.00 284 LEU A N 1
ATOM 2217 C CA . LEU A 1 284 ? 26.320 0.235 -32.342 1.00 94.00 284 LEU A CA 1
ATOM 2218 C C . LEU A 1 284 ? 26.244 1.569 -31.589 1.00 94.00 284 LEU A C 1
ATOM 2220 O O . LEU A 1 284 ? 25.836 1.596 -30.431 1.00 94.00 284 LEU A O 1
ATOM 2224 N N . ALA A 1 285 ? 26.573 2.682 -32.251 1.00 95.19 285 ALA A N 1
ATOM 2225 C CA . ALA A 1 285 ? 26.501 4.011 -31.650 1.00 95.19 285 ALA A CA 1
ATOM 2226 C C . ALA A 1 285 ? 25.082 4.344 -31.159 1.00 95.19 285 ALA A C 1
ATOM 2228 O O . ALA A 1 285 ? 24.916 4.822 -30.040 1.00 95.19 285 ALA A O 1
ATOM 2229 N N . LYS A 1 286 ? 24.043 4.036 -31.950 1.00 90.69 286 LYS A N 1
ATOM 2230 C CA . LYS A 1 286 ? 22.639 4.237 -31.544 1.00 90.69 286 LYS A CA 1
ATOM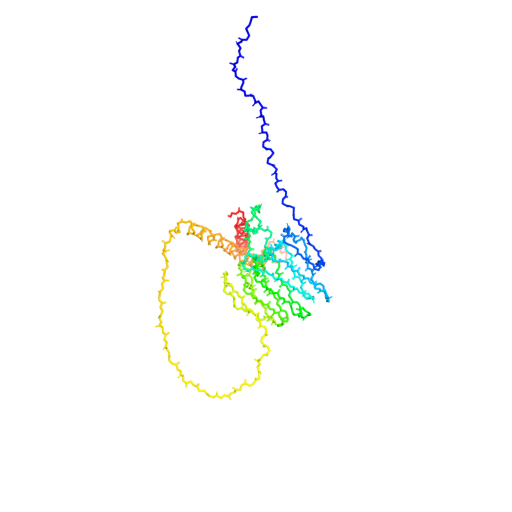 2231 C C . LYS A 1 286 ? 22.263 3.386 -30.330 1.00 90.69 286 LYS A C 1
ATOM 2233 O O . LYS A 1 286 ? 21.631 3.902 -29.409 1.00 90.69 286 LYS A O 1
ATOM 2238 N N . THR A 1 287 ? 22.679 2.121 -30.309 1.00 90.38 287 THR A N 1
ATOM 2239 C CA . THR A 1 287 ? 22.444 1.215 -29.177 1.00 90.38 287 THR A CA 1
ATOM 2240 C C . THR A 1 287 ? 23.091 1.742 -27.896 1.00 90.38 287 THR A C 1
ATOM 2242 O O . THR A 1 287 ? 22.438 1.770 -26.850 1.00 90.38 287 THR A O 1
ATOM 2245 N N . LEU A 1 288 ? 24.343 2.209 -27.985 1.00 93.69 288 LEU A N 1
ATOM 2246 C CA . LEU A 1 288 ? 25.097 2.767 -26.858 1.00 93.69 288 LEU A CA 1
ATOM 2247 C C . LEU A 1 288 ? 24.493 4.079 -26.344 1.00 93.69 288 LEU A C 1
ATOM 2249 O O . LEU A 1 288 ? 24.381 4.252 -25.135 1.00 93.69 288 LEU A O 1
ATOM 2253 N N . ILE A 1 289 ? 24.046 4.974 -27.232 1.00 93.88 289 ILE A N 1
ATOM 2254 C CA . ILE A 1 289 ? 23.338 6.209 -26.845 1.00 93.88 289 ILE A CA 1
ATOM 2255 C C . ILE A 1 289 ? 22.045 5.874 -26.092 1.00 93.88 289 ILE A C 1
ATOM 2257 O O . ILE A 1 289 ? 21.751 6.493 -25.067 1.00 93.88 289 ILE A O 1
ATOM 2261 N N . GLY A 1 290 ? 21.290 4.879 -26.568 1.00 88.00 290 GLY A N 1
ATOM 2262 C CA . GLY A 1 290 ? 20.095 4.390 -25.882 1.00 88.00 290 GLY A CA 1
ATOM 2263 C C . GLY A 1 290 ? 20.422 3.862 -24.485 1.00 88.00 290 GLY A C 1
ATOM 2264 O O . GLY A 1 290 ? 19.832 4.322 -23.513 1.00 88.00 290 GLY A O 1
ATOM 2265 N N . ALA A 1 291 ? 21.420 2.981 -24.374 1.00 91.00 291 ALA A N 1
ATOM 2266 C CA . ALA A 1 291 ? 21.840 2.394 -23.101 1.00 91.00 291 ALA A CA 1
ATOM 2267 C C . ALA A 1 291 ? 22.360 3.445 -22.103 1.00 91.00 291 ALA A C 1
ATOM 2269 O O . ALA A 1 291 ? 21.993 3.421 -20.930 1.00 91.00 291 ALA A O 1
ATOM 2270 N N . ALA A 1 292 ? 23.167 4.408 -22.559 1.00 93.88 292 ALA A N 1
ATOM 2271 C CA . ALA A 1 292 ? 23.645 5.509 -21.723 1.00 93.88 292 ALA A CA 1
ATOM 2272 C C . ALA A 1 292 ? 22.480 6.371 -21.208 1.00 93.88 292 ALA A C 1
ATOM 2274 O O . ALA A 1 292 ? 22.436 6.730 -20.031 1.00 93.88 292 ALA A O 1
ATOM 2275 N N . SER A 1 293 ? 21.501 6.647 -22.074 1.00 92.31 293 SER A N 1
ATOM 2276 C CA . SER A 1 293 ? 20.287 7.382 -21.704 1.00 92.31 293 SER A CA 1
ATOM 2277 C C . SER A 1 293 ? 19.449 6.611 -20.680 1.00 92.31 293 SER A C 1
ATOM 2279 O O . SER A 1 293 ? 18.889 7.218 -19.773 1.00 92.31 293 SER A O 1
ATOM 2281 N N . THR A 1 294 ? 19.421 5.277 -20.758 1.00 92.81 294 THR A N 1
ATOM 2282 C CA . THR A 1 294 ? 18.750 4.416 -19.772 1.00 92.81 294 THR A CA 1
ATOM 2283 C C . THR A 1 294 ? 19.369 4.554 -18.391 1.00 92.81 294 THR A C 1
ATOM 2285 O O . THR A 1 294 ? 18.649 4.763 -17.415 1.00 92.81 294 THR A O 1
ATOM 2288 N N . VAL A 1 295 ? 20.702 4.496 -18.314 1.00 94.50 295 VAL A N 1
ATOM 2289 C CA . VAL A 1 295 ? 21.440 4.677 -17.057 1.00 94.50 295 VAL A CA 1
ATOM 2290 C C . VAL A 1 295 ? 21.166 6.059 -16.468 1.00 94.50 295 VAL A C 1
ATOM 2292 O O . VAL A 1 295 ? 20.875 6.159 -15.280 1.00 94.50 295 VAL A O 1
ATOM 2295 N N . LEU A 1 296 ? 21.187 7.115 -17.286 1.00 91.69 296 LEU A N 1
ATOM 2296 C CA . LEU A 1 296 ? 20.872 8.474 -16.833 1.00 91.69 296 LEU A CA 1
ATOM 2297 C C . LEU A 1 296 ? 19.423 8.610 -16.345 1.00 91.69 296 LEU A C 1
ATOM 2299 O O . LEU A 1 296 ? 19.187 9.246 -15.319 1.00 91.69 296 LEU A O 1
ATOM 2303 N N . GLY A 1 297 ? 18.462 7.991 -17.037 1.00 89.75 297 GLY A N 1
ATOM 2304 C CA . GLY A 1 297 ? 17.055 7.986 -16.635 1.00 89.75 297 GLY A CA 1
ATOM 2305 C C . GLY A 1 297 ? 16.844 7.330 -15.273 1.00 89.75 297 GLY A C 1
ATOM 2306 O O . GLY A 1 297 ? 16.245 7.935 -14.383 1.00 89.75 297 GLY A O 1
ATOM 2307 N N . PHE A 1 298 ? 17.407 6.136 -15.070 1.00 91.69 298 PHE A N 1
ATOM 2308 C CA . PHE A 1 298 ? 17.313 5.445 -13.784 1.00 91.69 298 PHE A CA 1
ATOM 2309 C C . PHE A 1 298 ? 18.131 6.117 -12.682 1.00 91.69 298 PHE A C 1
ATOM 2311 O O . PHE A 1 298 ? 17.661 6.177 -11.554 1.00 91.69 298 PHE A O 1
ATOM 2318 N N . ALA A 1 299 ? 19.294 6.698 -12.984 1.00 89.50 299 ALA A N 1
ATOM 2319 C CA . ALA A 1 299 ? 20.044 7.486 -12.008 1.00 89.50 29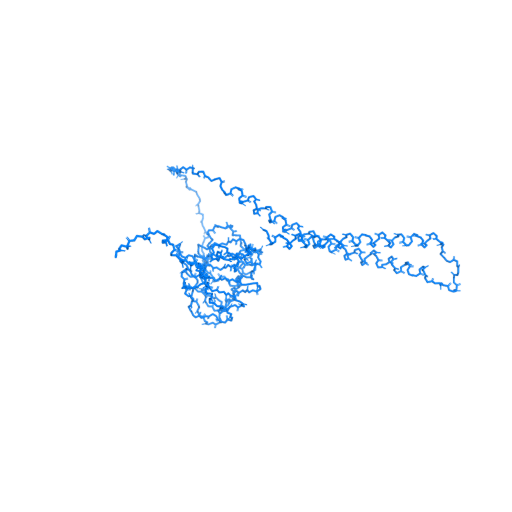9 ALA A CA 1
ATOM 2320 C C . ALA A 1 299 ? 19.245 8.718 -11.552 1.00 89.50 299 ALA A C 1
ATOM 2322 O O . ALA A 1 299 ? 19.151 8.978 -10.356 1.00 89.50 299 ALA A O 1
ATOM 2323 N N . SER A 1 300 ? 18.610 9.439 -12.485 1.00 86.12 300 SER A N 1
ATOM 2324 C CA . SER A 1 300 ? 17.716 10.558 -12.163 1.00 86.12 300 SER A CA 1
ATOM 2325 C C . SER A 1 300 ? 16.512 10.105 -11.334 1.00 86.12 300 SER A C 1
ATOM 2327 O O . SER A 1 300 ? 16.112 10.805 -10.404 1.00 86.12 300 SER A O 1
ATOM 2329 N N . PHE A 1 301 ? 15.946 8.935 -11.643 1.00 88.94 301 PHE A N 1
ATOM 2330 C CA . PHE A 1 301 ? 14.873 8.329 -10.857 1.00 88.94 301 PHE A CA 1
ATOM 2331 C C . PHE A 1 301 ? 15.343 7.992 -9.436 1.00 88.94 301 PHE A C 1
ATOM 2333 O O . PHE A 1 301 ? 14.716 8.428 -8.479 1.00 88.94 301 PHE A O 1
ATOM 2340 N N . SER A 1 302 ? 16.482 7.324 -9.260 1.00 83.88 302 SER A N 1
ATOM 2341 C CA . SER A 1 302 ? 17.008 6.992 -7.930 1.00 83.88 302 SER A CA 1
ATOM 2342 C C . SER A 1 302 ? 17.349 8.236 -7.106 1.00 83.88 302 SER A C 1
ATOM 2344 O O . SER A 1 302 ? 16.987 8.323 -5.936 1.00 83.88 302 SER A O 1
ATOM 2346 N N . ILE A 1 303 ? 17.984 9.243 -7.717 1.00 84.06 303 ILE A N 1
ATOM 2347 C CA . ILE A 1 303 ? 18.327 10.509 -7.049 1.00 84.06 303 ILE A CA 1
ATOM 2348 C C . ILE A 1 303 ? 17.075 11.240 -6.559 1.00 84.06 303 ILE A C 1
ATOM 2350 O O . ILE A 1 303 ? 17.100 11.882 -5.514 1.00 84.06 303 ILE A O 1
ATOM 2354 N N . SER A 1 304 ? 15.959 11.117 -7.272 1.00 83.81 304 SER A N 1
ATOM 2355 C CA . SER A 1 304 ? 14.714 11.782 -6.891 1.00 83.81 304 SER A CA 1
ATOM 2356 C C . SER A 1 304 ? 14.049 11.236 -5.614 1.00 83.81 304 SER A C 1
ATOM 2358 O O . SER A 1 304 ? 13.073 11.830 -5.154 1.00 83.81 304 SER A O 1
ATOM 2360 N N . PHE A 1 305 ? 14.555 10.140 -5.035 1.00 77.94 305 PHE A N 1
ATOM 2361 C CA . PHE A 1 305 ? 14.175 9.653 -3.699 1.00 77.94 305 PHE A CA 1
ATOM 2362 C C . PHE A 1 305 ? 15.121 10.132 -2.589 1.00 77.94 305 PHE A C 1
ATOM 2364 O O . PHE A 1 305 ? 14.767 10.062 -1.417 1.00 77.94 305 PHE A O 1
ATOM 2371 N N . ALA A 1 306 ? 16.305 10.639 -2.945 1.00 74.31 306 ALA A N 1
ATOM 2372 C CA . ALA A 1 306 ? 17.285 11.163 -1.995 1.00 74.31 306 ALA A CA 1
ATOM 2373 C C . ALA A 1 306 ? 17.047 12.642 -1.611 1.00 74.31 306 ALA A C 1
ATOM 2375 O O . ALA A 1 306 ? 17.715 13.143 -0.707 1.00 74.31 306 ALA A O 1
ATOM 2376 N N . PHE A 1 307 ? 16.126 13.339 -2.291 1.00 61.84 307 PHE A N 1
ATOM 2377 C CA . PHE A 1 307 ? 15.806 14.766 -2.123 1.00 61.84 307 PHE A CA 1
ATOM 2378 C C . PHE A 1 307 ? 14.297 15.010 -2.023 1.00 61.84 307 PHE A C 1
ATOM 2380 O O . PHE A 1 307 ? 13.929 16.038 -1.404 1.00 61.84 307 PHE A O 1
#

Radius of gyration: 31.63 Å; chains: 1; bounding box: 87×56×115 Å